Protein AF-A0A063CCB4-F1 (afdb_monomer)

Solvent-accessible surface area (backbone atoms only — not comparable to full-atom values): 14968 Å² total; per-residue (Å²): 136,73,63,64,65,54,50,53,55,52,63,74,65,42,57,68,81,70,52,88,70,64,94,81,44,54,48,44,79,44,81,31,92,96,52,35,57,26,32,24,23,71,40,72,42,52,55,69,38,78,60,45,77,45,61,45,82,39,67,35,81,54,82,71,79,80,82,47,76,67,55,56,54,52,49,52,50,41,49,53,55,41,59,71,69,45,52,74,64,56,49,54,50,52,72,48,56,52,46,81,64,63,38,75,56,95,48,76,74,64,50,53,81,42,41,44,84,38,83,41,93,76,78,79,54,47,27,28,24,41,31,79,69,72,52,35,46,39,74,24,94,77,45,45,27,43,79,43,82,42,64,102,85,52,82,32,47,32,30,28,24,72,35,72,40,53,57,68,37,73,46,21,23,60,88,53,79,78,49,69,39,43,35,54,69,55,40,47,61,72,34,74,94,49,89,69,77,38,69,57,47,38,82,95,35,74,61,17,54,53,44,32,52,52,14,47,48,52,40,28,51,46,25,51,76,67,26,22,44,99,87,67,43,77,68,55,79,94,71,36,77,52,82,47,67,68,61,40,50,29,13,55,68,69,63,69,71,82,131

Mean predicted aligned error: 8.51 Å

Radius of gyration: 21.13 Å; Cα contacts (8 Å, |Δi|>4): 391; chains: 1; bounding box: 49×34×68 Å

InterPro domains:
  IPR001214 SET domain [PF00856] (36-175)
  IPR001214 SET domain [PS50280] (25-176)
  IPR001214 SET domain [SM00317] (25-182)
  IPR046341 SET domain superfamily [G3DSA:2.170.270.10] (1-74)
  IPR046341 SET domain superfamily [G3DSA:2.170.270.10] (87-203)
  IPR046341 SET domain superfamily [SSF82199] (16-201)
  IPR053185 SET domain-containing protein [PTHR47332] (22-221)

Foldseek 3Di:
DPPPVVVVVCQVPQLQVVADDDPPQQWDWHQDVQWGIATFGQAKDAAFDWRDKFFFLDKAWDDDDPDDPVNVVRRVVRQVVSLVSGDPVRNSLLQSDADTNRHGDPDSSSLCLQWDWADDPPNPIIMTGRTSRSSRAAADLDFQWDWDHDPPPDNIIIIGGNHIHHGGGTHHDHSDPLCQLPALVVVCVVPVPDQHDHPLNPPPDPNVVVSNVVSLVVQLVVCLQQLAGPVRHHDDCVPHSDVDPVSSVCSVVVVDDDD

Organism: Ustilaginoidea virens (NCBI:txid1159556)

pLDDT: mean 83.27, std 13.97, range [42.19, 98.69]

Nearest PDB structures (foldseek):
  4wuy-assembly1_A  TM=6.001E-01  e=1.151E-09  Homo sapiens
  3qww-assembly1_A  TM=5.892E-01  e=1.025E-09  Mus musculus
  4o6f-assembly1_A  TM=5.755E-01  e=1.538E-09  Homo sapiens
  8ras-assembly1_L  TM=5.557E-01  e=1.515E-06  Sinapis alba
  8rdj-assembly1_L  TM=4.287E-01  e=1.429E-06  Sinapis alba

Secondary structure (DSSP, 8-state):
--HHHHHHHHHHT-GGGGS---TT-SEEEEEETTTEEEEEESS-B-TT-EEEEE--S-EEE--PSS--HHHHHHHHHHHHHHHHT--HHHHHHHTT---GGGPPPSSTGGGGGGEEEE--SSSS--EEEE-TTGGGSEE-SS-SEEEEPPPTT--SEEEEESS-B-TTPBPEE-S-GGGGS--HHHHHHH-TT----SGGGSTT-HHHHHHHHHHHHHHHHHHHHHSS-TTSPPPPGGG-S---HHHHHHHHHT-----

Sequence (259 aa):
MPSSRRKQRKQRKHPYRRLHLPDNAPFELKPSPGKGWGAFATRPIKTGEVILQESPYFAVPHFTVPYVVEDATRLRLAMALGFWRLTADQLQQFNLLRKHESAQFPDNVTALCNSFTLDAVDGEHQNRGIFPLQSRFHHSCVPNSRVSPSGEQQRSLSRIATRDISQGEEITFCYLPLLEYNTRRERQLALVELVCKCEACLPGTPFQEASDMRRRLLHGLHYFLTGRDIDGKKLSDDSSPIIFPELKRAAENREITRP

Structure (mmCIF, N/CA/C/O backbone):
data_AF-A0A063CCB4-F1
#
_entry.id   AF-A0A063CCB4-F1
#
loop_
_atom_site.group_PDB
_atom_site.id
_atom_site.type_symbol
_atom_site.label_atom_id
_atom_site.label_alt_id
_atom_site.label_comp_id
_atom_site.label_asym_id
_atom_site.label_entity_id
_atom_site.label_seq_id
_atom_site.pdbx_PDB_ins_code
_atom_site.Cartn_x
_atom_site.Cartn_y
_atom_site.Cartn_z
_atom_site.occupancy
_atom_site.B_iso_or_equiv
_atom_site.auth_seq_id
_atom_site.auth_comp_id
_atom_site.auth_asym_id
_atom_site.auth_atom_id
_atom_site.pdbx_PDB_model_num
ATOM 1 N N . MET A 1 1 ? -15.905 15.380 -33.327 1.00 42.19 1 MET A N 1
ATOM 2 C CA . MET A 1 1 ? -15.481 13.997 -32.989 1.00 42.19 1 MET A CA 1
ATOM 3 C C . MET A 1 1 ? -14.003 13.620 -33.333 1.00 42.19 1 MET A C 1
ATOM 5 O O . MET A 1 1 ? -13.773 12.469 -33.689 1.00 42.19 1 MET A O 1
ATOM 9 N N . PRO A 1 2 ? -12.944 14.456 -33.148 1.00 45.72 2 PRO A N 1
ATOM 10 C CA . PRO A 1 2 ? -11.539 14.014 -33.336 1.00 45.72 2 PRO A CA 1
ATOM 11 C C . PRO A 1 2 ? -10.838 13.523 -32.047 1.00 45.72 2 PRO A C 1
ATOM 13 O O . PRO A 1 2 ? -9.731 12.979 -32.100 1.00 45.72 2 PRO A O 1
ATOM 16 N N . SER A 1 3 ? -11.445 13.725 -30.869 1.00 55.47 3 SER A N 1
ATOM 17 C CA . SER A 1 3 ? -10.788 13.522 -29.567 1.00 55.47 3 SER A CA 1
ATOM 18 C C . SER A 1 3 ? -10.711 12.052 -29.126 1.00 55.47 3 SER A C 1
ATOM 20 O O . SER A 1 3 ? -9.725 11.662 -28.495 1.00 55.47 3 SER A O 1
ATOM 22 N N . SER A 1 4 ? -11.685 11.210 -29.497 1.00 52.34 4 SER A N 1
ATOM 23 C CA . SER A 1 4 ? -11.733 9.801 -29.070 1.00 52.34 4 SER A CA 1
ATOM 24 C C . SER A 1 4 ? -10.669 8.942 -29.766 1.00 52.34 4 SER A C 1
ATOM 26 O O . SER A 1 4 ? -9.953 8.195 -29.100 1.00 52.34 4 SER A O 1
ATOM 28 N N . ARG A 1 5 ? -10.456 9.129 -31.079 1.00 46.97 5 ARG A N 1
ATOM 29 C CA . ARG A 1 5 ? -9.420 8.417 -31.853 1.00 46.97 5 ARG A CA 1
ATOM 30 C C . ARG A 1 5 ? -7.993 8.783 -31.418 1.00 46.97 5 ARG A C 1
ATOM 32 O O . ARG A 1 5 ? -7.120 7.914 -31.374 1.00 46.97 5 ARG A O 1
ATOM 39 N N . ARG A 1 6 ? -7.736 10.045 -31.033 1.00 50.81 6 ARG A N 1
ATOM 40 C CA . ARG A 1 6 ? -6.444 10.472 -30.449 1.00 50.81 6 ARG A CA 1
ATOM 41 C C . ARG A 1 6 ? -6.225 9.902 -29.042 1.00 50.81 6 ARG A C 1
ATOM 43 O O . ARG A 1 6 ? -5.115 9.451 -28.759 1.00 50.81 6 ARG A O 1
ATOM 50 N N . LYS A 1 7 ? -7.257 9.860 -28.185 1.00 52.53 7 LYS A N 1
ATOM 51 C CA . LYS A 1 7 ? -7.189 9.199 -26.865 1.00 52.53 7 LYS A CA 1
ATOM 52 C C . LYS A 1 7 ? -6.904 7.697 -26.998 1.00 52.53 7 LYS A C 1
ATOM 54 O O . LYS A 1 7 ? -5.989 7.206 -26.344 1.00 52.53 7 LYS A O 1
ATOM 59 N N . GLN A 1 8 ? -7.584 6.999 -27.911 1.00 51.59 8 GLN A N 1
ATOM 60 C CA . GLN A 1 8 ? -7.349 5.573 -28.178 1.00 51.59 8 GLN A CA 1
ATOM 61 C C . GLN A 1 8 ? -5.936 5.294 -28.732 1.00 51.59 8 GLN A C 1
ATOM 63 O O . GLN A 1 8 ? -5.276 4.358 -28.279 1.00 51.59 8 GLN A O 1
ATOM 68 N N . ARG A 1 9 ? -5.403 6.129 -29.644 1.00 52.72 9 ARG A N 1
ATOM 69 C CA . ARG A 1 9 ? -3.998 6.011 -30.108 1.00 52.72 9 ARG A CA 1
ATOM 70 C C . ARG A 1 9 ? -2.978 6.271 -28.994 1.00 52.72 9 ARG A C 1
ATOM 72 O O . ARG A 1 9 ? -1.966 5.575 -28.955 1.00 52.72 9 ARG A O 1
ATOM 79 N N . LYS A 1 10 ? -3.226 7.226 -28.087 1.00 53.59 10 LYS A N 1
ATOM 80 C CA . LYS A 1 10 ? -2.360 7.474 -26.915 1.00 53.59 10 LYS A CA 1
ATOM 81 C C . LYS A 1 10 ? -2.395 6.308 -25.915 1.00 53.59 10 LYS A C 1
ATOM 83 O O . LYS A 1 10 ? -1.343 5.912 -25.426 1.00 53.59 10 LYS A O 1
ATOM 88 N N . GLN A 1 11 ? -3.561 5.698 -25.681 1.00 55.03 11 GLN A N 1
ATOM 89 C CA . GLN A 1 11 ? -3.702 4.515 -24.815 1.00 55.03 11 GLN A CA 1
ATOM 90 C C . GLN A 1 11 ? -2.999 3.264 -25.378 1.00 55.03 11 GLN A C 1
ATOM 92 O O . GLN A 1 11 ? -2.437 2.475 -24.619 1.00 55.03 11 GLN A O 1
ATOM 97 N N . ARG A 1 12 ? -2.968 3.085 -26.707 1.00 57.41 12 ARG A N 1
ATOM 98 C CA . ARG A 1 12 ? -2.239 1.975 -27.355 1.00 57.41 12 ARG A CA 1
ATOM 99 C C . ARG A 1 12 ? -0.709 2.094 -27.267 1.00 57.41 12 ARG A C 1
ATOM 101 O O . ARG A 1 12 ? -0.037 1.084 -27.409 1.00 57.41 12 ARG A O 1
ATOM 108 N N . LYS A 1 13 ? -0.156 3.286 -27.006 1.00 71.75 13 LYS A N 1
ATOM 109 C CA . LYS A 1 13 ? 1.301 3.546 -26.948 1.00 71.75 13 LYS A CA 1
ATOM 110 C C . LYS A 1 13 ? 1.859 3.756 -25.532 1.00 71.75 13 LYS A C 1
ATOM 112 O O . LYS A 1 13 ? 3.013 4.166 -25.394 1.00 71.75 13 LYS A O 1
ATOM 117 N N . HIS A 1 14 ? 1.059 3.530 -24.489 1.00 79.44 14 HIS A N 1
ATOM 118 C CA . HIS A 1 14 ? 1.476 3.834 -23.120 1.00 79.44 14 HIS A CA 1
ATOM 119 C C . HIS A 1 14 ? 2.714 3.015 -22.697 1.00 79.44 14 HIS A C 1
ATOM 121 O O . HIS A 1 14 ? 2.763 1.822 -23.006 1.00 79.44 14 HIS A O 1
ATOM 127 N N . PRO A 1 15 ? 3.694 3.613 -21.983 1.00 80.38 15 PRO A N 1
ATOM 128 C CA . PRO A 1 15 ? 4.930 2.942 -21.572 1.00 80.38 15 PRO A CA 1
ATOM 129 C C . PRO A 1 15 ? 4.711 1.618 -20.837 1.00 80.38 15 PRO A 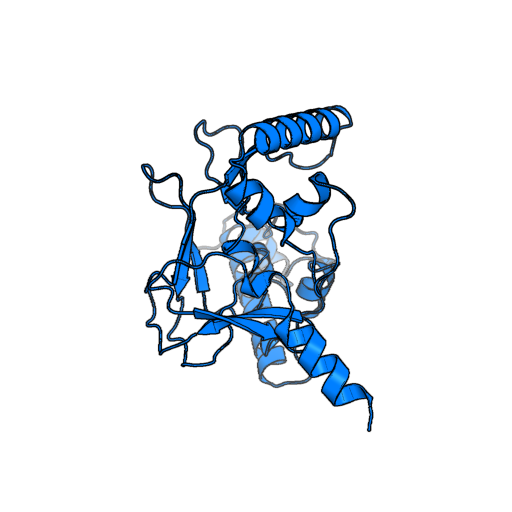C 1
ATOM 131 O O . PRO A 1 15 ? 5.442 0.674 -21.093 1.00 80.38 15 PRO A O 1
ATOM 134 N N . TYR A 1 16 ? 3.670 1.502 -20.013 1.00 86.12 16 TYR A N 1
ATOM 135 C CA . TYR A 1 16 ? 3.415 0.279 -19.239 1.00 86.12 16 TYR A CA 1
ATOM 136 C C . TYR A 1 16 ? 3.038 -0.956 -20.047 1.00 86.12 16 TYR A C 1
ATOM 138 O O . TYR A 1 16 ? 3.140 -2.054 -19.524 1.00 86.12 16 TYR A O 1
ATOM 146 N N . ARG A 1 17 ? 2.677 -0.818 -21.327 1.00 84.38 17 ARG A N 1
ATOM 147 C CA . ARG A 1 17 ? 2.541 -1.990 -22.207 1.00 84.38 17 ARG A CA 1
ATOM 148 C C . ARG A 1 17 ? 3.879 -2.673 -22.502 1.00 84.38 17 ARG A C 1
ATOM 150 O O . ARG A 1 17 ? 3.874 -3.763 -23.050 1.00 84.38 17 ARG A O 1
ATOM 157 N N . ARG A 1 18 ? 4.996 -2.006 -22.201 1.00 86.88 18 ARG A N 1
ATOM 158 C CA . ARG A 1 18 ? 6.358 -2.532 -22.334 1.00 86.88 18 ARG A CA 1
ATOM 159 C C . ARG A 1 18 ? 6.947 -2.979 -20.997 1.00 86.88 18 ARG A C 1
ATOM 161 O O . ARG A 1 18 ? 8.111 -3.359 -20.974 1.00 86.88 18 ARG A O 1
ATOM 168 N N . LEU A 1 19 ? 6.182 -2.883 -19.902 1.00 88.94 19 LEU A N 1
ATOM 169 C CA . LEU A 1 19 ? 6.633 -3.455 -18.641 1.00 88.94 19 LEU A CA 1
ATOM 170 C C . LEU A 1 19 ? 6.607 -4.980 -18.750 1.00 88.94 19 LEU A C 1
ATOM 172 O O . LEU A 1 19 ? 5.600 -5.541 -19.183 1.00 88.94 19 LEU A O 1
ATOM 176 N N . HIS A 1 20 ? 7.700 -5.630 -18.367 1.00 91.06 20 HIS A N 1
ATOM 177 C CA . HIS A 1 20 ? 7.799 -7.085 -18.353 1.00 91.06 20 HIS A CA 1
ATOM 178 C C . HIS A 1 20 ? 7.025 -7.632 -17.153 1.00 91.06 20 HIS A C 1
ATOM 180 O O . HIS A 1 20 ? 7.439 -7.461 -16.009 1.00 91.06 20 HIS A O 1
ATOM 186 N N . LEU A 1 21 ? 5.872 -8.248 -17.415 1.00 92.56 21 LEU A N 1
ATOM 187 C CA . LEU A 1 21 ? 5.114 -8.996 -16.414 1.00 92.56 21 LEU A CA 1
ATOM 188 C C . LEU A 1 21 ? 5.621 -10.445 -16.373 1.00 92.56 21 LEU A C 1
ATOM 190 O O . LEU A 1 21 ? 6.015 -10.956 -17.420 1.00 92.56 21 LEU A O 1
ATOM 194 N N . PRO A 1 22 ? 5.582 -11.126 -15.213 1.00 92.06 22 PRO A N 1
ATOM 195 C CA . PRO A 1 22 ? 5.780 -12.572 -15.162 1.00 92.06 22 PRO A CA 1
ATOM 196 C C . PRO A 1 22 ? 4.796 -13.291 -16.094 1.00 92.06 22 PRO A C 1
ATOM 198 O O . PRO A 1 22 ? 3.627 -12.909 -16.142 1.00 92.06 22 PRO A O 1
ATOM 201 N N . ASP A 1 23 ? 5.233 -14.356 -16.774 1.00 88.06 23 ASP A N 1
ATOM 202 C CA . ASP A 1 23 ? 4.425 -15.055 -17.792 1.00 88.06 23 ASP A CA 1
ATOM 203 C C . ASP A 1 23 ? 3.049 -15.511 -17.278 1.00 88.06 23 ASP A C 1
ATOM 205 O O . ASP A 1 23 ? 2.055 -15.465 -17.999 1.00 88.06 23 ASP A O 1
ATOM 209 N N . ASN A 1 24 ? 2.976 -15.894 -16.000 1.00 90.31 24 ASN A N 1
ATOM 210 C CA . ASN A 1 24 ? 1.758 -16.377 -15.345 1.00 90.31 24 ASN A CA 1
ATOM 211 C C . ASN A 1 24 ? 1.103 -15.333 -14.428 1.00 90.31 24 ASN A C 1
ATOM 213 O O . ASN A 1 24 ? 0.353 -15.695 -13.518 1.00 90.31 24 ASN A O 1
ATOM 217 N N . ALA A 1 25 ? 1.395 -14.043 -14.618 1.00 94.75 25 ALA A N 1
ATOM 218 C CA . ALA A 1 25 ? 0.780 -12.988 -13.825 1.00 94.75 25 ALA A CA 1
ATOM 219 C C . ALA A 1 25 ? -0.758 -13.060 -13.949 1.00 94.75 25 ALA A C 1
ATOM 221 O O . ALA A 1 25 ? -1.293 -12.944 -15.055 1.00 94.75 25 ALA A O 1
ATOM 222 N N . PRO A 1 26 ? -1.513 -13.189 -12.838 1.00 97.62 26 PRO A N 1
ATOM 223 C CA . PRO A 1 26 ? -2.976 -13.254 -12.875 1.00 97.62 26 PRO A CA 1
ATOM 224 C C . PRO A 1 26 ? -3.613 -11.871 -13.092 1.00 97.62 26 PRO A C 1
ATOM 226 O O . PRO A 1 26 ? -4.762 -11.631 -12.719 1.00 97.62 26 PRO A O 1
ATOM 229 N N . PHE A 1 27 ? -2.859 -10.932 -13.659 1.00 97.88 27 PHE A N 1
ATOM 230 C CA . PHE A 1 27 ? -3.269 -9.562 -13.879 1.00 97.88 27 PHE A CA 1
ATOM 231 C C . PHE A 1 27 ? -2.623 -8.990 -15.134 1.00 97.88 27 PHE A C 1
ATOM 233 O O . PHE A 1 27 ? -1.574 -9.431 -15.596 1.00 97.88 27 PHE A O 1
ATOM 240 N N . GLU A 1 28 ? -3.238 -7.941 -15.651 1.00 96.06 28 GLU A N 1
ATOM 241 C CA . GLU A 1 28 ? -2.696 -7.131 -16.729 1.00 96.06 28 GLU A CA 1
ATOM 242 C C . GLU A 1 28 ? -2.755 -5.653 -16.354 1.00 96.06 28 GLU A C 1
ATOM 244 O O . GLU A 1 28 ? -3.568 -5.221 -15.533 1.00 96.06 28 GLU A O 1
ATOM 249 N N . LEU A 1 29 ? -1.890 -4.854 -16.975 1.00 94.06 29 LEU A N 1
ATOM 250 C CA . LEU A 1 29 ? -1.910 -3.410 -16.795 1.00 94.06 29 LEU A CA 1
ATOM 251 C C . LEU A 1 29 ? -2.868 -2.780 -17.806 1.00 94.06 29 LEU A C 1
ATOM 253 O O . LEU A 1 29 ? -2.718 -2.959 -19.017 1.00 94.06 29 LEU A O 1
ATOM 257 N N . LYS A 1 30 ? -3.833 -1.998 -17.318 1.00 92.25 30 LYS A N 1
ATOM 258 C CA . LYS A 1 30 ? -4.838 -1.303 -18.137 1.00 92.25 30 LYS A CA 1
ATOM 259 C C . LYS A 1 30 ? -5.088 0.122 -17.633 1.00 92.25 30 LYS A C 1
ATOM 261 O O . LYS A 1 30 ? -4.788 0.425 -16.477 1.00 92.25 30 LYS A O 1
ATOM 266 N N . PRO A 1 31 ? -5.641 1.019 -18.475 1.00 91.06 31 PRO A N 1
ATOM 267 C CA . PRO A 1 31 ? -6.083 2.332 -18.022 1.00 91.06 31 PRO A CA 1
ATOM 268 C C . PRO A 1 31 ? -7.075 2.219 -16.858 1.00 91.06 31 PRO A C 1
ATOM 270 O O . PRO A 1 31 ? -8.092 1.542 -16.978 1.00 91.06 31 PRO A O 1
ATOM 273 N N . SER A 1 32 ? -6.794 2.930 -15.770 1.00 89.25 32 SER A N 1
ATOM 274 C CA . SER A 1 32 ? -7.677 3.065 -14.612 1.00 89.25 32 SER A CA 1
ATOM 275 C C . SER A 1 32 ? -8.287 4.474 -14.623 1.00 89.25 32 SER A C 1
ATOM 277 O O . SER A 1 32 ? -7.538 5.464 -14.602 1.00 89.25 32 SER A O 1
ATOM 279 N N . PRO A 1 33 ? -9.624 4.615 -14.735 1.00 86.06 33 PRO A N 1
ATOM 280 C CA . PRO A 1 33 ? -10.283 5.912 -14.863 1.00 86.06 33 PRO A CA 1
ATOM 281 C C . PRO A 1 33 ? -9.890 6.896 -13.752 1.00 86.06 33 PRO A C 1
ATOM 283 O O . PRO A 1 33 ? -10.141 6.663 -12.574 1.00 86.06 33 PRO A O 1
ATOM 286 N N . GLY A 1 34 ? -9.267 8.014 -14.137 1.00 81.31 34 GLY A N 1
ATOM 287 C CA . GLY A 1 34 ? -8.838 9.060 -13.201 1.00 81.31 34 GLY A CA 1
ATOM 288 C C . GLY A 1 34 ? -7.656 8.691 -12.297 1.00 81.31 34 GLY A C 1
ATOM 289 O O . GLY A 1 34 ? -7.371 9.451 -11.386 1.00 81.31 34 GLY A O 1
ATOM 290 N N . LYS A 1 35 ? -6.986 7.550 -12.525 1.00 83.06 35 LYS A N 1
ATOM 291 C CA . LYS A 1 35 ? -5.797 7.121 -11.760 1.00 83.06 35 LYS A CA 1
ATOM 292 C C . LYS A 1 35 ? -4.580 6.812 -12.645 1.00 83.06 35 LYS A C 1
ATOM 294 O O . LYS A 1 35 ? -3.500 6.524 -12.147 1.00 83.06 35 LYS A O 1
ATOM 299 N N . GLY A 1 36 ? -4.730 6.878 -13.970 1.00 86.06 36 GLY A N 1
ATOM 300 C CA . GLY A 1 36 ? -3.676 6.534 -14.924 1.00 86.06 36 GLY A CA 1
ATOM 301 C C . GLY A 1 36 ? -3.797 5.083 -15.372 1.00 86.06 36 GLY A C 1
ATOM 302 O O . GLY A 1 36 ? -4.678 4.765 -16.168 1.00 86.06 36 GLY A O 1
ATOM 303 N N . TRP A 1 37 ? -2.914 4.209 -14.894 1.00 89.56 37 TRP A N 1
ATOM 304 C CA . TRP A 1 37 ? -2.888 2.785 -15.242 1.00 89.56 37 TRP A CA 1
ATOM 305 C C . TRP A 1 37 ? -2.717 1.940 -13.990 1.00 89.56 37 TRP A C 1
ATOM 307 O O . TRP A 1 37 ? -1.806 2.202 -13.212 1.00 89.56 37 TRP A O 1
ATOM 317 N N . GLY A 1 38 ? -3.571 0.933 -13.839 1.00 91.94 38 GLY A N 1
ATOM 318 C CA . GLY A 1 38 ? -3.573 0.012 -12.706 1.00 91.94 38 GLY A CA 1
ATOM 319 C C . GLY A 1 38 ? -3.457 -1.442 -13.152 1.00 91.94 38 GLY A C 1
ATOM 320 O O . GLY A 1 38 ? -3.516 -1.739 -14.350 1.00 91.94 38 GLY A O 1
ATOM 321 N N . ALA A 1 39 ? -3.302 -2.332 -12.177 1.00 96.00 39 ALA A N 1
ATOM 322 C CA . ALA A 1 39 ? -3.352 -3.777 -12.361 1.00 96.00 39 ALA A CA 1
ATOM 323 C C . ALA A 1 39 ? -4.795 -4.281 -12.235 1.00 96.00 39 ALA A C 1
ATOM 325 O O . ALA A 1 39 ? -5.476 -3.971 -11.259 1.00 96.00 39 ALA A O 1
ATOM 326 N N . PHE A 1 40 ? -5.254 -5.062 -13.208 1.00 97.75 40 PHE A N 1
ATOM 327 C CA . PHE A 1 40 ? -6.598 -5.638 -13.244 1.00 97.75 40 PHE A CA 1
ATOM 328 C C . PHE A 1 40 ? -6.504 -7.150 -13.393 1.00 97.75 40 PHE A C 1
ATOM 330 O O . PHE A 1 40 ? -5.721 -7.629 -14.212 1.00 97.75 40 PHE A O 1
ATOM 337 N N . ALA A 1 41 ? -7.297 -7.889 -12.622 1.00 98.44 41 ALA A N 1
ATOM 338 C CA . ALA A 1 41 ? -7.272 -9.346 -12.634 1.00 98.44 41 ALA A CA 1
ATOM 339 C C . ALA A 1 41 ? -7.694 -9.905 -14.007 1.00 98.44 41 ALA A C 1
ATOM 341 O O . ALA A 1 41 ? -8.710 -9.492 -14.570 1.00 98.44 41 ALA A O 1
ATOM 342 N N . THR A 1 42 ? -6.936 -10.857 -14.553 1.00 98.06 42 THR A N 1
ATOM 343 C CA . THR A 1 42 ? -7.241 -11.511 -15.846 1.00 98.06 42 THR A CA 1
ATOM 344 C C . THR A 1 42 ? -8.120 -12.748 -15.688 1.00 98.06 42 THR A C 1
ATOM 346 O O . THR A 1 42 ? -8.756 -13.183 -16.647 1.00 98.06 42 THR A O 1
ATOM 349 N N . ARG A 1 43 ? -8.207 -13.268 -14.463 1.00 98.19 43 ARG A N 1
ATOM 350 C CA . ARG A 1 43 ? -9.056 -14.379 -14.025 1.00 98.19 43 ARG A CA 1
ATOM 351 C C . ARG A 1 43 ? -9.493 -14.155 -12.571 1.00 98.19 43 ARG A C 1
ATOM 353 O O . ARG A 1 43 ? -8.941 -13.264 -11.926 1.00 98.19 43 ARG A O 1
ATOM 360 N N . PRO A 1 44 ? -10.425 -14.953 -12.025 1.00 98.62 44 PRO A N 1
ATOM 361 C CA . PRO A 1 44 ? -10.654 -14.972 -10.585 1.00 98.62 44 PRO A CA 1
ATOM 362 C C . PRO A 1 44 ? -9.366 -15.318 -9.815 1.00 98.62 44 PRO A C 1
ATOM 364 O O . PRO A 1 44 ? -8.625 -16.222 -10.216 1.00 98.62 44 PRO A O 1
ATOM 367 N N . ILE A 1 45 ? -9.108 -14.602 -8.720 1.00 98.69 45 ILE A N 1
ATOM 368 C CA . ILE A 1 45 ? -7.970 -14.816 -7.807 1.00 98.69 45 ILE A CA 1
ATOM 369 C C . ILE A 1 45 ? -8.541 -15.117 -6.427 1.00 98.69 45 ILE A C 1
ATOM 371 O O . ILE A 1 45 ? -9.428 -14.400 -5.956 1.00 98.69 45 ILE A O 1
ATOM 375 N N . LYS A 1 46 ? -8.062 -16.182 -5.785 1.00 98.56 46 LYS A N 1
ATOM 376 C CA . LYS A 1 46 ? -8.582 -16.613 -4.485 1.00 98.56 46 LYS A CA 1
ATOM 377 C C . LYS A 1 46 ? -7.891 -15.914 -3.327 1.00 98.56 46 LYS A C 1
ATOM 379 O O . LYS A 1 46 ? -6.726 -15.537 -3.406 1.00 98.56 46 LYS A O 1
ATOM 384 N N . THR A 1 47 ? -8.624 -15.755 -2.229 1.00 97.94 47 THR A N 1
ATOM 385 C CA . THR A 1 47 ? -8.071 -15.268 -0.961 1.00 97.94 47 THR A CA 1
ATOM 386 C C . THR A 1 47 ? -6.809 -16.055 -0.588 1.00 97.94 47 THR A C 1
ATOM 388 O O . THR A 1 47 ? -6.813 -17.282 -0.624 1.00 97.94 47 THR A O 1
ATOM 391 N N . GLY A 1 48 ? -5.726 -15.359 -0.231 1.00 96.19 48 GLY A N 1
ATOM 392 C CA . GLY A 1 48 ? -4.441 -15.972 0.124 1.00 96.19 48 GLY A CA 1
ATOM 393 C C . GLY A 1 48 ? -3.532 -16.317 -1.061 1.00 96.19 48 GLY A C 1
ATOM 394 O O . GLY A 1 48 ? -2.374 -16.666 -0.847 1.00 96.19 48 GLY A O 1
ATOM 395 N N . GLU A 1 49 ? -4.002 -16.182 -2.301 1.00 96.69 49 GLU A N 1
ATOM 396 C CA . GLU A 1 49 ? -3.194 -16.446 -3.490 1.00 96.69 49 GLU A CA 1
ATOM 397 C C . GLU A 1 49 ? -2.118 -15.364 -3.699 1.00 96.69 49 GLU A C 1
ATOM 399 O O . GLU A 1 49 ? -2.372 -14.164 -3.530 1.00 96.69 49 GLU A O 1
ATOM 404 N N . VAL A 1 50 ? -0.909 -15.784 -4.088 1.00 95.12 50 VAL A N 1
ATOM 405 C CA . VAL A 1 50 ? 0.189 -14.875 -4.447 1.00 95.12 50 VAL A CA 1
ATOM 406 C C . VAL A 1 50 ? -0.069 -14.296 -5.839 1.00 95.12 50 VAL A C 1
ATOM 408 O O . VAL A 1 50 ? -0.082 -15.009 -6.836 1.00 95.12 50 VAL A O 1
ATOM 411 N N . ILE A 1 51 ? -0.252 -12.979 -5.899 1.00 96.94 51 ILE A N 1
ATOM 412 C CA . ILE A 1 51 ? -0.535 -12.219 -7.125 1.00 96.94 51 ILE A CA 1
ATOM 413 C C . ILE A 1 51 ? 0.761 -11.852 -7.850 1.00 96.94 51 ILE A C 1
ATOM 415 O O . ILE A 1 51 ? 0.828 -11.875 -9.077 1.00 96.94 51 ILE A O 1
ATOM 419 N N . LEU A 1 52 ? 1.778 -11.445 -7.091 1.00 95.44 52 LEU A N 1
ATOM 420 C CA . LEU A 1 52 ? 3.058 -10.991 -7.621 1.00 95.44 52 LEU A CA 1
ATOM 421 C C . LEU A 1 52 ? 4.143 -11.197 -6.572 1.00 95.44 52 LEU A C 1
ATOM 423 O O . LEU A 1 52 ? 4.009 -10.711 -5.450 1.00 95.44 52 LEU A O 1
ATOM 427 N N . GLN A 1 53 ? 5.234 -11.834 -6.971 1.00 92.69 53 GLN A N 1
ATOM 428 C CA . GLN A 1 53 ? 6.487 -11.835 -6.233 1.00 92.69 53 GLN A CA 1
ATOM 429 C C . GLN A 1 53 ? 7.527 -11.102 -7.080 1.00 92.69 53 GLN A C 1
ATOM 431 O O . GLN A 1 53 ? 7.738 -11.444 -8.241 1.00 92.69 53 GLN A O 1
ATOM 436 N N . GLU A 1 54 ? 8.138 -10.059 -6.524 1.00 91.69 54 GLU A N 1
ATOM 437 C CA . GLU A 1 54 ? 9.110 -9.222 -7.234 1.00 91.69 54 GLU A CA 1
ATOM 438 C C . GLU A 1 54 ? 10.326 -8.990 -6.336 1.00 91.69 54 GLU A C 1
ATOM 440 O O . GLU A 1 54 ? 10.173 -8.677 -5.157 1.00 91.69 54 GLU A O 1
ATOM 445 N N . SER A 1 55 ? 11.535 -9.139 -6.877 1.00 89.44 55 SER A N 1
ATOM 446 C CA . SER A 1 55 ? 12.770 -8.732 -6.196 1.00 89.44 55 SER A CA 1
ATOM 447 C C . SER A 1 55 ? 13.049 -7.253 -6.475 1.00 89.44 55 SER A C 1
ATOM 449 O O . SER A 1 55 ? 12.827 -6.807 -7.604 1.00 89.44 55 SER A O 1
ATOM 451 N N . PRO A 1 56 ? 13.548 -6.477 -5.495 1.00 89.50 56 PRO A N 1
ATOM 452 C CA . PRO A 1 56 ? 13.871 -5.082 -5.731 1.00 89.50 56 PRO A CA 1
ATOM 453 C C . PRO A 1 56 ? 15.005 -4.989 -6.749 1.00 89.50 56 PRO A C 1
ATOM 455 O O . PRO A 1 56 ? 15.955 -5.770 -6.705 1.00 89.50 56 PRO A O 1
ATOM 458 N N . TYR A 1 57 ? 14.946 -3.996 -7.630 1.00 89.62 57 TYR A N 1
ATOM 459 C CA . TYR A 1 57 ? 16.072 -3.685 -8.515 1.00 89.62 57 TYR A CA 1
ATOM 460 C C . TYR A 1 57 ? 17.317 -3.292 -7.717 1.00 89.62 57 TYR A C 1
ATOM 462 O O . TYR A 1 57 ? 18.424 -3.732 -8.009 1.00 89.62 57 TYR A O 1
ATOM 470 N N . PHE A 1 58 ? 17.114 -2.484 -6.681 1.00 87.38 58 PHE A N 1
ATOM 471 C CA . PHE A 1 58 ? 18.088 -2.173 -5.647 1.00 87.38 58 PHE A CA 1
ATOM 472 C C . PHE A 1 58 ? 17.349 -1.635 -4.417 1.00 87.38 58 PHE A C 1
ATOM 474 O O . PHE A 1 58 ? 16.163 -1.287 -4.489 1.00 87.38 58 PHE A O 1
ATOM 481 N N . ALA A 1 59 ? 18.057 -1.574 -3.293 1.00 86.69 59 ALA A N 1
ATOM 482 C CA . ALA A 1 59 ? 17.577 -0.996 -2.048 1.00 86.69 59 ALA A CA 1
ATOM 483 C C . ALA A 1 59 ? 18.361 0.276 -1.713 1.00 86.69 59 ALA A C 1
ATOM 485 O O . ALA A 1 59 ? 19.544 0.387 -2.041 1.00 86.69 59 ALA A O 1
ATOM 486 N N . VAL A 1 60 ? 17.699 1.218 -1.054 1.00 84.50 60 VAL A N 1
ATOM 487 C CA . VAL A 1 60 ? 18.311 2.422 -0.487 1.00 84.50 60 VAL A CA 1
ATOM 488 C C . VAL A 1 60 ? 17.962 2.537 0.996 1.00 84.50 60 VAL A C 1
ATOM 490 O O . VAL A 1 60 ? 16.906 2.035 1.395 1.00 84.50 60 VAL A O 1
ATOM 493 N N . PRO A 1 61 ? 18.792 3.207 1.810 1.00 79.44 61 PRO A N 1
ATOM 494 C CA . PRO A 1 61 ? 18.468 3.435 3.213 1.00 79.44 61 PRO A CA 1
ATOM 495 C C . PRO A 1 61 ? 17.152 4.208 3.373 1.00 79.44 61 PRO A C 1
ATOM 497 O O . PRO A 1 61 ? 16.868 5.142 2.614 1.00 79.44 61 PRO A O 1
ATOM 500 N N . HIS A 1 62 ? 16.338 3.816 4.353 1.00 74.38 62 HIS A N 1
ATOM 501 C CA . HIS A 1 62 ? 15.179 4.588 4.782 1.00 74.38 62 HIS A CA 1
ATOM 502 C C . HIS A 1 62 ? 15.630 5.654 5.779 1.00 74.38 62 HIS A C 1
ATOM 504 O O . HIS A 1 62 ? 16.128 5.331 6.852 1.00 74.38 62 HIS A O 1
ATOM 510 N N . PHE A 1 63 ? 15.416 6.922 5.442 1.00 65.31 63 PHE A N 1
ATOM 511 C CA . PHE A 1 63 ? 15.656 8.030 6.361 1.00 65.31 63 PHE A CA 1
ATOM 512 C C . PHE A 1 63 ? 14.315 8.475 6.947 1.00 65.31 63 PHE A C 1
ATOM 514 O O . PHE A 1 63 ? 13.428 8.925 6.215 1.00 65.31 63 PHE A O 1
ATOM 521 N N . THR A 1 64 ? 14.140 8.304 8.256 1.00 54.00 64 THR A N 1
ATOM 522 C CA . THR A 1 64 ? 12.999 8.862 8.989 1.00 54.00 64 THR A CA 1
ATOM 523 C C . THR A 1 64 ? 13.244 10.337 9.278 1.00 54.00 64 THR A C 1
ATOM 525 O O . THR A 1 64 ? 14.357 10.737 9.595 1.00 54.00 64 THR A O 1
ATOM 528 N N . VAL A 1 65 ? 12.192 11.150 9.186 1.00 44.09 65 VAL A N 1
ATOM 529 C CA . VAL A 1 65 ? 12.233 12.570 9.561 1.00 44.09 65 VAL A CA 1
ATOM 530 C C . VAL A 1 65 ? 12.656 12.768 11.031 1.00 44.09 65 VAL A C 1
ATOM 532 O O . VAL A 1 65 ? 12.267 11.952 11.868 1.00 44.09 65 VAL A O 1
ATOM 535 N N . PRO A 1 66 ? 13.375 13.862 11.365 1.00 49.38 66 PRO A N 1
ATOM 536 C CA . PRO A 1 66 ? 13.629 15.037 10.525 1.00 49.38 66 PRO A CA 1
ATOM 537 C C . PRO A 1 66 ? 14.741 14.809 9.491 1.00 49.38 66 PRO A C 1
ATOM 539 O O . PRO A 1 66 ? 15.836 14.387 9.831 1.00 49.38 66 PRO A O 1
ATOM 542 N N . TYR A 1 67 ? 14.436 15.123 8.226 1.00 53.78 67 TYR A N 1
ATOM 543 C CA . TYR A 1 67 ? 15.377 15.081 7.103 1.00 53.78 67 TYR A CA 1
ATOM 544 C C . TYR A 1 67 ? 16.539 16.036 7.397 1.00 53.78 67 TYR A C 1
ATOM 546 O O . TYR A 1 67 ? 16.371 17.255 7.306 1.00 53.78 67 TYR A O 1
ATOM 554 N N . VAL A 1 68 ? 17.709 15.510 7.748 1.00 53.97 68 VAL A N 1
ATOM 555 C CA . VAL A 1 68 ? 18.920 16.329 7.839 1.00 53.97 68 VAL A CA 1
ATOM 556 C C . VAL A 1 68 ? 19.509 16.465 6.428 1.00 53.97 68 VAL A C 1
ATOM 558 O O . VAL A 1 68 ? 19.341 15.587 5.581 1.00 53.97 68 VAL A O 1
ATOM 561 N N . VAL A 1 69 ? 20.192 17.572 6.116 1.00 59.84 69 VAL A N 1
ATOM 562 C CA . VAL A 1 69 ? 20.776 17.810 4.772 1.00 59.84 69 VAL A CA 1
ATOM 563 C C . VAL A 1 69 ? 21.732 16.677 4.347 1.00 59.84 69 VAL A C 1
ATOM 565 O O . VAL A 1 69 ? 21.823 16.331 3.164 1.00 59.84 69 VAL A O 1
ATOM 568 N N . GLU A 1 70 ? 22.401 16.054 5.318 1.00 59.50 70 GLU A N 1
ATOM 569 C CA . GLU A 1 70 ? 23.280 14.898 5.120 1.00 59.50 70 GLU A CA 1
ATOM 570 C C . GLU A 1 70 ? 22.528 13.660 4.599 1.00 59.50 70 GLU A C 1
ATOM 572 O O . GLU A 1 70 ? 23.038 12.964 3.714 1.00 59.50 70 GLU A O 1
ATOM 577 N N . ASP A 1 71 ? 21.284 13.439 5.035 1.00 71.38 71 ASP A N 1
ATOM 578 C CA . ASP A 1 71 ? 20.450 12.314 4.592 1.00 71.38 71 ASP A CA 1
ATOM 579 C C . ASP A 1 71 ? 20.073 12.439 3.116 1.00 71.38 71 ASP A C 1
ATOM 581 O O . ASP A 1 71 ? 20.099 11.460 2.370 1.00 71.38 71 ASP A O 1
ATOM 585 N N . ALA A 1 72 ? 19.799 13.660 2.644 1.00 73.81 72 ALA A N 1
ATOM 586 C CA . ALA A 1 72 ? 19.474 13.902 1.240 1.00 73.81 72 ALA A CA 1
ATOM 587 C C . ALA A 1 72 ? 20.665 13.610 0.310 1.00 73.81 72 ALA A C 1
ATOM 589 O O . ALA A 1 72 ? 20.489 13.054 -0.779 1.00 73.81 72 ALA A O 1
ATOM 590 N N . THR A 1 73 ? 21.886 13.952 0.734 1.00 79.19 73 THR A N 1
ATOM 591 C CA . THR A 1 73 ? 23.110 13.664 -0.033 1.00 79.19 73 THR A CA 1
ATOM 592 C C . THR A 1 73 ? 23.394 12.166 -0.062 1.00 79.19 73 THR A C 1
ATOM 594 O O . THR A 1 73 ? 23.635 11.604 -1.134 1.00 79.19 73 THR A O 1
ATOM 597 N N . ARG A 1 74 ? 23.288 11.498 1.093 1.00 80.00 74 ARG A N 1
ATOM 598 C CA . ARG A 1 74 ? 23.430 10.040 1.206 1.00 80.00 74 ARG A CA 1
ATOM 599 C C . ARG A 1 74 ? 22.410 9.297 0.350 1.00 80.00 74 ARG A C 1
ATOM 601 O O . ARG A 1 74 ? 22.782 8.379 -0.377 1.00 80.00 74 ARG A O 1
ATOM 608 N N . LEU A 1 75 ? 21.152 9.730 0.369 1.00 81.00 75 LEU A N 1
ATOM 609 C CA . LEU A 1 75 ? 20.091 9.152 -0.449 1.00 81.00 75 LEU A CA 1
ATOM 610 C C . LEU A 1 75 ? 20.361 9.323 -1.947 1.00 81.00 75 LEU A C 1
ATOM 612 O O . LEU A 1 75 ? 20.228 8.365 -2.705 1.00 81.00 75 LEU A O 1
ATOM 616 N N . ARG A 1 76 ? 20.777 10.519 -2.387 1.00 83.44 76 ARG A N 1
ATOM 617 C CA . ARG A 1 76 ? 21.148 10.774 -3.792 1.00 83.44 76 ARG A CA 1
ATOM 618 C C . ARG A 1 76 ? 22.297 9.881 -4.249 1.00 83.44 76 ARG A C 1
ATOM 620 O O . ARG A 1 76 ? 22.223 9.325 -5.343 1.00 83.44 76 ARG A O 1
ATOM 627 N N . LEU A 1 77 ? 23.323 9.714 -3.413 1.00 85.44 77 LEU A N 1
ATOM 628 C CA . LEU A 1 77 ? 24.450 8.829 -3.700 1.00 85.44 77 LEU A CA 1
ATOM 629 C C . LEU A 1 77 ? 24.010 7.360 -3.772 1.00 85.44 77 LEU A C 1
ATOM 631 O O . LEU A 1 77 ? 24.345 6.673 -4.734 1.00 85.44 77 LEU A O 1
ATOM 635 N N . ALA A 1 78 ? 23.216 6.892 -2.803 1.00 86.12 78 ALA A N 1
ATOM 636 C CA . ALA A 1 78 ? 22.679 5.530 -2.790 1.00 86.12 78 ALA A CA 1
ATOM 637 C C . ALA A 1 78 ? 21.819 5.247 -4.031 1.00 86.12 78 ALA A C 1
ATOM 639 O O . ALA A 1 78 ? 21.975 4.204 -4.665 1.00 86.12 78 ALA A O 1
ATOM 640 N N . MET A 1 79 ? 20.974 6.204 -4.427 1.00 87.38 79 MET A N 1
ATOM 641 C CA . MET A 1 79 ? 20.222 6.136 -5.677 1.00 87.38 79 MET A CA 1
ATOM 642 C C . MET A 1 79 ? 21.172 6.025 -6.870 1.00 87.38 79 MET A C 1
ATOM 644 O O . MET A 1 79 ? 21.063 5.066 -7.625 1.00 87.38 79 MET A O 1
ATOM 648 N N . ALA A 1 80 ? 22.129 6.946 -7.028 1.00 87.75 80 ALA A N 1
ATOM 649 C CA . ALA A 1 80 ? 23.075 6.941 -8.148 1.00 87.75 80 ALA A CA 1
ATOM 650 C C . ALA A 1 80 ? 23.842 5.610 -8.276 1.00 87.75 80 ALA A C 1
ATOM 652 O O . ALA A 1 80 ? 23.938 5.060 -9.373 1.00 87.75 80 ALA A O 1
ATOM 653 N N . LEU A 1 81 ? 24.313 5.052 -7.156 1.00 88.88 81 LEU A N 1
ATOM 654 C CA . LEU A 1 81 ? 24.956 3.736 -7.116 1.00 88.88 81 LEU A CA 1
ATOM 655 C C . LEU A 1 81 ? 23.991 2.605 -7.496 1.00 88.88 81 LEU A C 1
ATOM 657 O O . LEU A 1 81 ? 24.378 1.691 -8.222 1.00 88.88 81 LEU A O 1
ATOM 661 N N . GLY A 1 82 ? 22.739 2.669 -7.037 1.00 89.31 82 GLY A N 1
ATOM 662 C CA . GLY A 1 82 ? 21.682 1.732 -7.418 1.00 89.31 82 GLY A CA 1
ATOM 663 C C . GLY A 1 82 ? 21.421 1.728 -8.925 1.00 89.31 82 GLY A C 1
ATOM 664 O O . GLY A 1 82 ? 21.416 0.664 -9.538 1.00 89.31 82 GLY A O 1
ATOM 665 N N . PHE A 1 83 ? 21.303 2.908 -9.542 1.00 88.62 83 PHE A N 1
ATOM 666 C CA . PHE A 1 83 ? 21.156 3.045 -10.997 1.00 88.62 83 PHE A CA 1
ATOM 667 C C . PHE A 1 83 ? 22.343 2.491 -11.767 1.00 88.62 83 PHE A C 1
ATOM 669 O O . PHE A 1 83 ? 22.148 1.828 -12.781 1.00 88.62 83 PHE A O 1
ATOM 676 N N . TRP A 1 84 ? 23.560 2.751 -11.291 1.00 89.25 84 TRP A N 1
ATOM 677 C CA . TRP A 1 84 ? 24.774 2.276 -11.949 1.00 89.25 84 TRP A CA 1
ATOM 678 C C . TRP A 1 84 ? 24.863 0.742 -11.993 1.00 89.25 84 TRP A C 1
ATOM 680 O O . TRP A 1 84 ? 25.475 0.184 -12.897 1.00 89.25 84 TRP A O 1
ATOM 690 N N . ARG A 1 85 ? 24.214 0.051 -11.046 1.00 90.06 85 ARG A N 1
ATOM 691 C CA . ARG A 1 85 ? 24.152 -1.418 -10.986 1.00 90.06 85 ARG A CA 1
ATOM 692 C C . ARG A 1 85 ? 23.045 -2.031 -11.845 1.00 90.06 85 ARG A C 1
ATOM 694 O O . ARG A 1 85 ? 22.995 -3.254 -11.955 1.00 90.06 85 ARG A O 1
ATOM 701 N N . LEU A 1 86 ? 22.149 -1.226 -12.416 1.00 91.81 86 LEU A N 1
ATOM 702 C CA . LEU A 1 86 ? 21.076 -1.751 -13.253 1.00 91.81 86 LEU A CA 1
ATOM 703 C C . LEU A 1 86 ? 21.622 -2.267 -14.580 1.00 91.81 86 LEU A C 1
ATOM 705 O O . LEU A 1 86 ? 22.434 -1.622 -15.241 1.00 91.81 86 LEU A O 1
ATOM 709 N N . THR A 1 87 ? 21.088 -3.401 -15.021 1.00 93.44 87 THR A N 1
ATOM 710 C CA . THR A 1 87 ? 21.231 -3.821 -16.417 1.00 93.44 87 THR A CA 1
ATOM 711 C C . THR A 1 87 ? 20.523 -2.833 -17.351 1.00 93.44 87 THR A C 1
ATOM 713 O O . THR A 1 87 ? 19.629 -2.089 -16.937 1.00 93.44 87 THR A O 1
ATOM 716 N N . ALA A 1 88 ? 20.877 -2.851 -18.639 1.00 91.69 88 ALA A N 1
ATOM 717 C CA . ALA A 1 88 ? 20.230 -2.000 -19.639 1.00 91.69 88 ALA A CA 1
ATOM 718 C C . ALA A 1 88 ? 18.704 -2.216 -19.700 1.00 91.69 88 ALA A C 1
ATOM 720 O O . ALA A 1 88 ? 17.956 -1.242 -19.799 1.00 91.69 88 ALA A O 1
ATOM 721 N N . ASP A 1 89 ? 18.244 -3.468 -19.575 1.00 90.75 89 ASP A N 1
ATOM 722 C CA . ASP A 1 89 ? 16.815 -3.795 -19.531 1.00 90.75 89 ASP A CA 1
ATOM 723 C C . ASP A 1 89 ? 16.147 -3.223 -18.275 1.00 90.75 89 ASP A C 1
ATOM 725 O O . ASP A 1 89 ? 15.167 -2.490 -18.373 1.00 90.75 89 ASP A O 1
ATOM 729 N N . GLN A 1 90 ? 16.719 -3.444 -17.088 1.00 91.38 90 GLN A N 1
ATOM 730 C CA . GLN A 1 90 ? 16.172 -2.892 -15.843 1.00 91.38 90 GLN A CA 1
ATOM 731 C C . GLN A 1 90 ? 16.114 -1.362 -15.865 1.00 91.38 90 GLN A C 1
ATOM 733 O O . GLN A 1 90 ? 15.121 -0.773 -15.437 1.00 91.38 90 GLN A O 1
ATOM 738 N N . LEU A 1 91 ? 17.140 -0.695 -16.398 1.00 89.44 91 LEU A N 1
ATOM 739 C CA . LEU A 1 91 ? 17.129 0.755 -16.569 1.00 89.44 91 LEU A CA 1
ATOM 740 C C . LEU A 1 91 ? 16.012 1.194 -17.529 1.00 89.44 91 LEU A C 1
ATOM 742 O O . LEU A 1 91 ? 15.302 2.166 -17.259 1.00 89.44 91 LEU A O 1
ATOM 746 N N . GLN A 1 92 ? 15.810 0.462 -18.627 1.00 89.25 92 GLN A N 1
ATOM 747 C CA . GLN A 1 92 ? 14.715 0.716 -19.558 1.00 89.25 92 GLN A CA 1
ATOM 748 C C . GLN A 1 92 ? 13.350 0.556 -18.876 1.00 89.25 92 GLN A C 1
ATOM 750 O O . GLN A 1 92 ? 12.519 1.457 -18.995 1.00 89.25 92 GLN A O 1
ATOM 755 N N . GLN A 1 93 ? 13.135 -0.535 -18.136 1.00 90.06 93 GLN A N 1
ATOM 756 C CA . GLN A 1 93 ? 11.916 -0.812 -17.369 1.00 90.06 93 GLN A CA 1
ATOM 757 C C . GLN A 1 93 ? 11.662 0.268 -16.307 1.00 90.06 93 GLN A C 1
ATOM 759 O O . GLN A 1 93 ? 10.553 0.796 -16.199 1.00 90.06 93 GLN A O 1
ATOM 764 N N . PHE A 1 94 ? 12.704 0.681 -15.581 1.00 87.50 94 PHE A N 1
ATOM 765 C CA . PHE A 1 94 ? 12.629 1.756 -14.596 1.00 87.50 94 PHE A CA 1
ATOM 766 C C . PHE A 1 94 ? 12.199 3.087 -15.232 1.00 87.50 94 PHE A C 1
ATOM 768 O O . PHE A 1 94 ? 11.312 3.770 -14.722 1.00 87.50 94 PHE A O 1
ATOM 775 N N . ASN A 1 95 ? 12.752 3.443 -16.394 1.00 85.94 95 ASN A N 1
ATOM 776 C CA . ASN A 1 95 ? 12.412 4.683 -17.103 1.00 85.94 95 ASN A CA 1
ATOM 777 C C . ASN A 1 95 ? 10.959 4.717 -17.626 1.00 85.94 95 ASN A C 1
ATOM 779 O O . ASN A 1 95 ? 10.457 5.767 -18.052 1.00 85.94 95 ASN A O 1
ATOM 783 N N . LEU A 1 96 ? 10.242 3.588 -17.592 1.00 86.12 96 LEU A N 1
ATOM 784 C CA . LEU A 1 96 ? 8.806 3.536 -17.872 1.00 86.12 96 LEU A CA 1
ATOM 785 C C . LEU A 1 96 ? 7.963 3.993 -16.678 1.00 86.12 96 LEU A C 1
ATOM 787 O O . LEU A 1 96 ? 6.819 4.392 -16.902 1.00 86.12 96 LEU A O 1
ATOM 791 N N . LEU A 1 97 ? 8.502 3.985 -15.451 1.00 84.12 97 LEU A N 1
ATOM 792 C CA . LEU A 1 97 ? 7.788 4.373 -14.235 1.00 84.12 97 LEU A CA 1
ATOM 793 C C . LEU A 1 97 ? 7.299 5.819 -14.298 1.00 84.12 97 LEU A C 1
ATOM 795 O O . LEU A 1 97 ? 7.886 6.689 -14.941 1.00 84.12 97 LEU A O 1
ATOM 799 N N . ARG A 1 98 ? 6.162 6.064 -13.651 1.00 80.50 98 ARG A N 1
ATOM 800 C CA . ARG A 1 98 ? 5.523 7.380 -13.594 1.00 80.50 98 ARG A CA 1
ATOM 801 C C . ARG A 1 98 ? 5.042 7.641 -12.175 1.00 80.50 98 ARG A C 1
ATOM 803 O O . ARG A 1 98 ? 4.746 6.688 -11.445 1.00 80.50 98 ARG A O 1
ATOM 810 N N . LYS A 1 99 ? 4.943 8.924 -11.833 1.00 75.25 99 LYS A N 1
ATOM 811 C CA . LYS A 1 99 ? 4.178 9.427 -10.693 1.00 75.25 99 LYS A CA 1
ATOM 812 C C . LYS A 1 99 ? 2.682 9.180 -10.951 1.00 75.25 99 LYS A C 1
ATOM 814 O O . LYS A 1 99 ? 2.284 8.753 -12.043 1.00 75.25 99 LYS A O 1
ATOM 819 N N . HIS A 1 100 ? 1.857 9.432 -9.938 1.00 67.44 100 HIS A N 1
ATOM 820 C CA . HIS A 1 100 ? 0.399 9.412 -10.033 1.00 67.44 100 HIS A CA 1
ATOM 821 C C . HIS A 1 100 ? -0.114 10.085 -11.327 1.00 67.44 100 HIS A C 1
ATOM 823 O O . HIS A 1 100 ? 0.519 10.992 -11.869 1.00 67.44 100 HIS A O 1
ATOM 829 N N . GLU A 1 101 ? -1.220 9.573 -11.876 1.00 66.62 101 GLU A N 1
ATOM 830 C CA . GLU A 1 101 ? -1.823 10.026 -13.144 1.00 66.62 101 GLU A CA 1
ATOM 831 C C . GLU A 1 101 ? -0.919 9.953 -14.393 1.00 66.62 101 GLU A C 1
ATOM 833 O O . GLU A 1 101 ? -1.292 10.427 -15.466 1.00 66.62 101 GLU A O 1
ATOM 838 N N . SER A 1 102 ? 0.204 9.231 -14.332 1.00 68.25 102 SER A N 1
ATOM 839 C CA . SER A 1 102 ? 1.154 9.012 -15.441 1.00 68.25 102 SER A CA 1
ATOM 840 C C . SER A 1 102 ? 2.143 10.161 -15.706 1.00 68.25 102 SER A C 1
ATOM 842 O O . SER A 1 102 ? 2.745 10.203 -16.785 1.00 68.25 102 SER A O 1
ATOM 844 N N . ALA A 1 103 ? 2.364 11.064 -14.745 1.00 72.94 103 ALA A N 1
ATOM 845 C CA . ALA A 1 103 ? 3.384 12.111 -14.856 1.00 72.94 103 ALA A CA 1
ATOM 846 C C . ALA A 1 103 ? 4.816 11.538 -14.790 1.00 72.94 103 ALA A C 1
ATOM 848 O O . ALA A 1 103 ? 5.086 10.583 -14.064 1.00 72.94 103 ALA A O 1
ATOM 849 N N . GLN A 1 104 ? 5.757 12.092 -15.560 1.00 75.94 104 GLN A N 1
ATOM 850 C CA . GLN A 1 104 ? 7.167 11.696 -15.448 1.00 75.94 104 GLN A CA 1
ATOM 851 C C . GLN A 1 104 ? 7.758 12.184 -14.123 1.00 75.94 104 GLN A C 1
ATOM 853 O O . GLN A 1 104 ? 7.327 13.205 -13.588 1.00 75.94 104 GLN A O 1
ATOM 858 N N . PHE A 1 105 ? 8.739 11.450 -13.601 1.00 76.06 105 PHE A N 1
ATOM 859 C CA . PHE A 1 105 ? 9.501 11.924 -12.454 1.00 76.06 105 PHE A CA 1
ATOM 860 C C . PHE A 1 105 ? 10.459 13.038 -12.888 1.00 76.06 105 PHE A C 1
ATOM 862 O O . PHE A 1 105 ? 11.121 12.871 -13.913 1.00 76.06 105 PHE A O 1
ATOM 869 N N . PRO A 1 106 ? 10.530 14.156 -12.145 1.00 74.69 106 PRO A N 1
ATOM 870 C CA . PRO A 1 106 ? 11.455 15.245 -12.454 1.00 74.69 106 PRO A CA 1
ATOM 871 C C . PRO A 1 106 ? 12.915 14.836 -12.220 1.00 74.69 106 PRO A C 1
ATOM 873 O O . PRO A 1 106 ? 13.809 15.324 -12.902 1.00 74.69 106 PRO A O 1
ATOM 876 N N . ASP A 1 107 ? 13.145 13.910 -11.289 1.00 77.06 107 ASP A N 1
ATOM 877 C CA . ASP A 1 107 ? 14.445 13.335 -10.976 1.00 77.06 107 ASP A CA 1
ATOM 878 C C . ASP A 1 107 ? 14.294 11.893 -10.466 1.00 77.06 107 ASP A C 1
ATOM 880 O O . ASP A 1 107 ? 13.192 11.384 -10.234 1.00 77.06 107 ASP A O 1
ATOM 884 N N . ASN A 1 108 ? 15.424 11.214 -10.299 1.00 72.38 108 ASN A N 1
ATOM 885 C CA . ASN A 1 108 ? 15.456 9.846 -9.810 1.00 72.38 108 ASN A CA 1
ATOM 886 C C . ASN A 1 108 ? 15.039 9.715 -8.336 1.00 72.38 108 ASN A C 1
ATOM 888 O O . ASN A 1 108 ? 14.447 8.702 -7.976 1.00 72.38 108 ASN A O 1
ATOM 892 N N . VAL A 1 109 ? 15.290 10.720 -7.495 1.00 73.50 109 VAL A N 1
ATOM 893 C CA . VAL A 1 109 ? 14.926 10.706 -6.067 1.00 73.50 109 VAL A CA 1
ATOM 894 C C . VAL A 1 109 ? 13.407 10.684 -5.898 1.00 73.50 109 VAL A C 1
ATOM 896 O O . VAL A 1 109 ? 12.878 9.931 -5.085 1.00 73.50 109 VAL A O 1
ATOM 899 N N . THR A 1 110 ? 12.676 11.424 -6.727 1.00 75.38 110 THR A N 1
ATOM 900 C CA . THR A 1 110 ? 11.210 11.480 -6.702 1.00 75.38 110 THR A CA 1
ATOM 901 C C . THR A 1 110 ? 10.582 10.122 -7.039 1.00 75.38 110 THR A C 1
ATOM 903 O O . THR A 1 110 ? 9.468 9.821 -6.603 1.00 75.38 110 THR A O 1
ATOM 906 N N . ALA A 1 111 ? 11.303 9.245 -7.747 1.00 77.00 111 ALA A N 1
ATOM 907 C CA . ALA A 1 111 ? 10.852 7.880 -8.011 1.00 77.00 111 ALA A CA 1
ATOM 908 C C . ALA A 1 111 ? 10.750 7.015 -6.739 1.00 77.00 111 ALA A C 1
ATOM 910 O O . ALA A 1 111 ? 10.113 5.963 -6.775 1.00 77.00 111 ALA A O 1
ATOM 911 N N . LEU A 1 112 ? 11.285 7.461 -5.594 1.00 77.81 112 LEU A N 1
ATOM 912 C CA . LEU A 1 112 ? 11.123 6.784 -4.303 1.00 77.81 112 LEU A CA 1
ATOM 913 C C . LEU A 1 112 ? 9.676 6.730 -3.812 1.00 77.81 112 LEU A C 1
ATOM 915 O O . LEU A 1 112 ? 9.364 5.891 -2.967 1.00 77.81 112 LEU A O 1
ATOM 919 N N . CYS A 1 113 ? 8.760 7.533 -4.361 1.00 76.06 113 CYS A N 1
ATOM 920 C CA . CYS A 1 113 ? 7.329 7.340 -4.101 1.00 76.06 113 CYS A CA 1
ATOM 921 C C . CYS A 1 113 ? 6.809 5.964 -4.575 1.00 76.06 113 CYS A C 1
ATOM 923 O O . CYS A 1 113 ? 5.778 5.509 -4.095 1.00 76.06 113 CYS A O 1
ATOM 925 N N . ASN A 1 114 ? 7.551 5.274 -5.452 1.00 82.50 114 ASN A N 1
ATOM 926 C CA . ASN A 1 114 ? 7.279 3.910 -5.911 1.00 82.50 114 ASN A CA 1
ATOM 927 C C . ASN A 1 114 ? 8.060 2.833 -5.127 1.00 82.50 114 ASN A C 1
ATOM 929 O O . ASN A 1 114 ? 8.101 1.679 -5.556 1.00 82.50 114 ASN A O 1
ATOM 933 N N . SER A 1 115 ? 8.718 3.197 -4.023 1.00 86.12 115 SER A N 1
ATOM 934 C CA . SER A 1 115 ? 9.522 2.271 -3.221 1.00 86.12 115 SER A CA 1
ATOM 935 C C . SER A 1 115 ? 8.750 1.699 -2.031 1.00 86.12 115 SER A C 1
ATOM 937 O O . SER A 1 115 ? 7.890 2.368 -1.451 1.00 86.12 115 SER A O 1
ATOM 939 N N . PHE A 1 116 ? 9.093 0.477 -1.637 1.00 86.00 116 PHE A N 1
ATOM 940 C CA . PHE A 1 116 ? 8.455 -0.260 -0.544 1.00 86.00 116 PHE A CA 1
ATOM 941 C C . PHE A 1 116 ? 9.468 -0.542 0.556 1.00 86.00 116 PHE A C 1
ATOM 943 O O . PHE A 1 116 ? 10.628 -0.824 0.254 1.00 86.00 116 PHE A O 1
ATOM 950 N N . THR A 1 117 ? 9.036 -0.466 1.813 1.00 81.19 117 THR A N 1
ATOM 951 C CA . THR A 1 117 ? 9.869 -0.847 2.956 1.00 81.19 117 THR A CA 1
ATOM 952 C C . THR A 1 117 ? 10.256 -2.318 2.848 1.00 81.19 117 THR A C 1
ATOM 954 O O . THR A 1 117 ? 9.427 -3.170 2.531 1.00 81.19 117 THR A O 1
ATOM 957 N N . LEU A 1 118 ? 11.534 -2.579 3.073 1.00 77.06 118 LEU A N 1
ATOM 958 C CA . LEU A 1 118 ? 12.135 -3.889 3.226 1.00 77.06 118 LEU A CA 1
ATOM 959 C C . LEU A 1 118 ? 12.489 -4.063 4.700 1.00 77.06 118 LEU A C 1
ATOM 961 O O . LEU A 1 118 ? 12.923 -3.099 5.340 1.00 77.06 118 LEU A O 1
ATOM 965 N N . ASP A 1 119 ? 12.328 -5.279 5.214 1.00 65.62 119 ASP A N 1
ATOM 966 C CA . ASP A 1 119 ? 12.745 -5.594 6.576 1.00 65.62 119 ASP A CA 1
ATOM 967 C C . ASP A 1 119 ? 14.243 -5.313 6.747 1.00 65.62 119 ASP A C 1
ATOM 969 O O . ASP A 1 119 ? 15.050 -5.495 5.825 1.00 65.62 119 ASP A O 1
ATOM 973 N N . ALA A 1 120 ? 14.603 -4.802 7.924 1.00 55.22 120 ALA A N 1
ATOM 974 C CA . ALA A 1 120 ? 15.983 -4.492 8.253 1.00 55.22 120 ALA A CA 1
ATOM 975 C C . ALA A 1 120 ? 16.787 -5.799 8.300 1.00 55.22 120 ALA A C 1
ATOM 977 O O . ALA A 1 120 ? 16.472 -6.698 9.075 1.00 55.22 120 ALA A O 1
ATOM 978 N N . VAL A 1 121 ? 17.833 -5.902 7.477 1.00 52.06 121 VAL A N 1
ATOM 979 C CA . VAL A 1 121 ? 18.762 -7.048 7.506 1.00 52.06 121 VAL A CA 1
ATOM 980 C C . VAL A 1 121 ? 19.622 -7.014 8.780 1.00 52.06 121 VAL A C 1
ATOM 982 O O . VAL A 1 121 ? 20.132 -8.045 9.202 1.00 52.06 121 VAL A O 1
ATOM 985 N N . ASP A 1 122 ? 19.759 -5.840 9.402 1.00 50.50 122 ASP A N 1
ATOM 986 C CA . ASP A 1 122 ? 20.603 -5.570 10.570 1.00 50.50 122 ASP A CA 1
ATOM 987 C C . ASP A 1 122 ? 19.824 -5.080 11.808 1.00 50.50 122 ASP A C 1
ATOM 989 O O . ASP A 1 122 ? 20.431 -4.767 12.826 1.00 50.50 122 ASP A O 1
ATOM 993 N N . GLY A 1 123 ? 18.489 -5.007 11.745 1.00 48.47 123 GLY A N 1
ATOM 994 C CA . GLY A 1 123 ? 17.634 -4.569 12.858 1.00 48.47 123 GLY A CA 1
ATOM 995 C C . GLY A 1 123 ? 17.683 -3.071 13.199 1.00 48.47 123 GLY A C 1
ATOM 996 O O . GLY A 1 123 ? 16.815 -2.607 13.936 1.00 48.47 123 GLY A O 1
ATOM 997 N N . GLU A 1 124 ? 18.627 -2.304 12.645 1.00 48.25 124 GLU A N 1
ATOM 998 C CA . GLU A 1 124 ? 18.817 -0.882 12.970 1.00 48.25 124 GLU A CA 1
ATOM 999 C C . GLU A 1 124 ? 18.326 0.058 11.862 1.00 48.25 124 GLU A C 1
ATOM 1001 O O . GLU A 1 124 ? 17.815 1.140 12.157 1.00 48.25 124 GLU A O 1
ATOM 1006 N N . HIS A 1 125 ? 18.407 -0.354 10.591 1.00 55.97 125 HIS A N 1
ATOM 1007 C CA . HIS A 1 125 ? 18.052 0.509 9.464 1.00 55.97 125 HIS A CA 1
ATOM 1008 C C . HIS A 1 125 ? 17.025 -0.163 8.552 1.00 55.97 125 HIS A C 1
ATOM 1010 O O . HIS A 1 125 ? 17.302 -1.139 7.850 1.00 55.97 125 HIS A O 1
ATOM 1016 N N . GLN A 1 126 ? 15.812 0.397 8.510 1.00 66.69 126 GLN A N 1
ATOM 1017 C CA . GLN A 1 126 ? 14.851 0.030 7.472 1.00 66.69 126 GLN A CA 1
ATOM 1018 C C . GLN A 1 126 ? 15.442 0.410 6.109 1.00 66.69 126 GLN A C 1
ATOM 1020 O O . GLN A 1 126 ? 16.009 1.487 5.940 1.00 66.69 126 GLN A O 1
ATOM 1025 N N . ASN A 1 127 ? 15.311 -0.462 5.117 1.00 78.56 127 ASN A N 1
ATOM 1026 C CA . ASN A 1 127 ? 15.666 -0.138 3.739 1.00 78.56 127 ASN A CA 1
ATOM 1027 C C . ASN A 1 127 ? 14.389 0.033 2.920 1.00 78.56 127 ASN A C 1
ATOM 1029 O O . ASN A 1 127 ? 13.328 -0.472 3.280 1.00 78.56 127 ASN A O 1
ATOM 1033 N N . ARG A 1 128 ? 14.470 0.731 1.789 1.00 83.06 128 ARG A N 1
ATOM 1034 C CA . ARG A 1 128 ? 13.391 0.784 0.800 1.00 83.06 128 ARG A CA 1
ATOM 1035 C C . ARG A 1 128 ? 13.873 0.233 -0.527 1.00 83.06 128 ARG A C 1
ATOM 1037 O O . ARG A 1 128 ? 14.897 0.661 -1.049 1.00 83.06 128 ARG A O 1
ATOM 1044 N N . GLY A 1 129 ? 13.130 -0.721 -1.071 1.00 87.44 129 GLY A N 1
ATOM 1045 C CA . GLY A 1 129 ? 13.392 -1.314 -2.377 1.00 87.44 129 GLY A CA 1
ATOM 1046 C C . GLY A 1 129 ? 12.618 -0.615 -3.487 1.00 87.44 129 GLY A C 1
ATOM 1047 O O . GLY A 1 129 ? 11.475 -0.196 -3.289 1.00 87.44 129 GLY A O 1
ATOM 1048 N N . ILE A 1 130 ? 13.222 -0.515 -4.670 1.00 87.88 130 ILE A N 1
ATOM 1049 C CA . ILE A 1 130 ? 12.531 -0.096 -5.893 1.00 87.88 130 ILE A CA 1
ATOM 1050 C C . ILE A 1 130 ? 11.900 -1.317 -6.567 1.00 87.88 130 ILE A C 1
ATOM 1052 O O . ILE A 1 130 ? 12.614 -2.235 -6.970 1.00 87.88 130 ILE A O 1
ATOM 1056 N N . PHE A 1 131 ? 10.576 -1.284 -6.741 1.00 90.81 131 PHE A N 1
ATOM 1057 C CA . PHE A 1 131 ? 9.781 -2.381 -7.300 1.00 90.81 131 PHE A CA 1
ATOM 1058 C C . PHE A 1 131 ? 8.894 -1.887 -8.454 1.00 90.81 131 PHE A C 1
ATOM 1060 O O . PHE A 1 131 ? 7.802 -1.344 -8.218 1.00 90.81 131 PHE A O 1
ATOM 1067 N N . PRO A 1 132 ? 9.358 -1.998 -9.711 1.00 89.75 132 PRO A N 1
ATOM 1068 C CA . PRO A 1 132 ? 8.635 -1.474 -10.860 1.00 89.75 132 PRO A CA 1
ATOM 1069 C C . PRO A 1 132 ? 7.195 -1.970 -10.974 1.00 89.75 132 PRO A C 1
ATOM 1071 O O . PRO A 1 132 ? 6.299 -1.150 -11.200 1.00 89.75 132 PRO A O 1
ATOM 1074 N N . LEU A 1 133 ? 6.951 -3.266 -10.775 1.00 92.56 133 LEU A N 1
ATOM 1075 C CA . LEU A 1 133 ? 5.622 -3.855 -10.909 1.00 92.56 133 LEU A CA 1
ATOM 1076 C C . LEU A 1 133 ? 4.764 -3.626 -9.665 1.00 92.56 133 LEU A C 1
ATOM 1078 O O . LEU A 1 133 ? 3.606 -3.226 -9.801 1.00 92.56 133 LEU A O 1
ATOM 1082 N N . GLN A 1 134 ? 5.314 -3.783 -8.456 1.00 93.12 134 GLN A N 1
ATOM 1083 C CA . GLN A 1 134 ? 4.574 -3.513 -7.214 1.00 93.12 134 GLN A CA 1
ATOM 1084 C C . GLN A 1 134 ? 4.072 -2.064 -7.152 1.00 93.12 134 GLN A C 1
ATOM 1086 O O . GLN A 1 134 ? 2.985 -1.806 -6.633 1.00 93.12 134 GLN A O 1
ATOM 1091 N N . SER A 1 135 ? 4.803 -1.120 -7.752 1.00 90.06 135 SER A N 1
ATOM 1092 C CA . SER A 1 135 ? 4.390 0.286 -7.827 1.00 90.06 135 SER A CA 1
ATOM 1093 C C . SER A 1 135 ? 3.168 0.553 -8.721 1.00 90.06 135 SER A C 1
ATOM 1095 O O . SER A 1 135 ? 2.670 1.678 -8.750 1.00 90.06 135 SER A O 1
ATOM 1097 N N . ARG A 1 136 ? 2.687 -0.439 -9.487 1.00 91.38 136 ARG A N 1
ATOM 1098 C CA . ARG A 1 136 ? 1.539 -0.292 -10.406 1.00 91.38 136 ARG A CA 1
ATOM 1099 C C . ARG A 1 136 ? 0.187 -0.591 -9.766 1.00 91.38 136 ARG A C 1
ATOM 1101 O O . ARG A 1 136 ? -0.844 -0.372 -10.400 1.00 91.38 136 ARG A O 1
ATOM 1108 N N . PHE A 1 137 ? 0.170 -1.079 -8.532 1.00 93.88 137 PHE A N 1
ATOM 1109 C CA . PHE A 1 137 ? -1.070 -1.334 -7.809 1.00 93.88 137 PHE A CA 1
ATOM 1110 C C . PHE A 1 137 ? -1.562 -0.034 -7.165 1.00 93.88 137 PHE A C 1
ATOM 1112 O O . PHE A 1 137 ? -0.803 0.695 -6.522 1.00 93.88 137 PHE A O 1
ATOM 1119 N N . HIS A 1 138 ? -2.838 0.292 -7.355 1.00 93.38 138 HIS A N 1
ATOM 1120 C CA . HIS A 1 138 ? -3.396 1.538 -6.838 1.00 93.38 138 HIS A CA 1
ATOM 1121 C C . HIS A 1 138 ? -3.817 1.434 -5.377 1.00 93.38 138 HIS A C 1
ATOM 1123 O O . HIS A 1 138 ? -4.068 0.352 -4.842 1.00 93.38 138 HIS A O 1
ATOM 1129 N N . HIS A 1 139 ? -3.930 2.600 -4.747 1.00 93.12 139 HIS A N 1
ATOM 1130 C CA . HIS A 1 139 ? -4.454 2.698 -3.401 1.00 93.12 139 HIS A CA 1
ATOM 1131 C C . HIS A 1 139 ? -5.961 2.396 -3.338 1.00 93.12 139 HIS A C 1
ATOM 1133 O O . HIS A 1 139 ? -6.741 2.862 -4.176 1.00 93.12 139 HIS A O 1
ATOM 1139 N N . SER A 1 140 ? -6.371 1.698 -2.281 1.00 94.44 140 SER A N 1
ATOM 1140 C CA . SER A 1 140 ? -7.744 1.650 -1.777 1.00 94.44 140 SER A CA 1
ATOM 1141 C C . SER A 1 140 ? -7.723 1.620 -0.246 1.00 94.44 140 SER A C 1
ATOM 1143 O O . SER A 1 140 ? -6.873 0.950 0.340 1.00 94.44 140 SER A O 1
ATOM 1145 N N . CYS A 1 141 ? -8.664 2.309 0.412 1.00 94.12 141 CYS A N 1
ATOM 1146 C CA . CYS A 1 141 ? -8.847 2.204 1.869 1.00 94.12 141 CYS A CA 1
ATOM 1147 C C . CYS A 1 141 ? -9.569 0.905 2.277 1.00 94.12 141 CYS A C 1
ATOM 1149 O O . CYS A 1 141 ? -9.622 0.572 3.460 1.00 94.12 141 CYS A O 1
ATOM 1151 N N . VAL A 1 142 ? -10.128 0.193 1.297 1.00 94.38 142 VAL A N 1
ATOM 1152 C CA . VAL A 1 142 ? -10.719 -1.149 1.401 1.00 94.38 142 VAL A CA 1
ATOM 1153 C C . VAL A 1 142 ? -10.062 -2.045 0.344 1.00 94.38 142 VAL A C 1
ATOM 1155 O O . VAL A 1 142 ? -10.638 -2.324 -0.712 1.00 94.38 142 VAL A O 1
ATOM 1158 N N . PRO A 1 143 ? -8.777 -2.374 0.529 1.00 96.00 143 PRO A N 1
ATOM 1159 C CA . PRO A 1 143 ? -8.016 -3.078 -0.487 1.00 96.00 143 PRO A CA 1
ATOM 1160 C C . PRO A 1 143 ? -8.429 -4.545 -0.616 1.00 96.00 143 PRO A C 1
ATOM 1162 O O . PRO A 1 143 ? -8.988 -5.140 0.304 1.00 96.00 143 PRO A O 1
ATOM 1165 N N . ASN A 1 144 ? -8.088 -5.140 -1.757 1.00 97.75 144 ASN A N 1
ATOM 1166 C CA . ASN A 1 144 ? -8.260 -6.571 -2.028 1.00 97.75 144 ASN A CA 1
ATOM 1167 C C . ASN A 1 144 ? -6.930 -7.341 -2.089 1.00 97.75 144 ASN A C 1
ATOM 1169 O O . ASN A 1 144 ? -6.920 -8.555 -2.279 1.00 97.75 144 ASN A O 1
ATOM 1173 N N . SER A 1 145 ? -5.806 -6.652 -1.886 1.00 96.94 145 SER A N 1
ATOM 1174 C CA . SER A 1 145 ? -4.491 -7.258 -1.716 1.00 96.94 145 SER A CA 1
ATOM 1175 C C . SER A 1 145 ? -3.681 -6.540 -0.641 1.00 96.94 145 SER A C 1
ATOM 1177 O O . SER A 1 145 ? -3.899 -5.361 -0.345 1.00 96.94 145 SER A O 1
ATOM 1179 N N . ARG A 1 146 ? -2.695 -7.243 -0.089 1.00 93.38 146 ARG A N 1
ATOM 1180 C CA . ARG A 1 146 ? -1.677 -6.681 0.799 1.00 93.38 146 ARG A CA 1
ATOM 1181 C C . ARG A 1 146 ? -0.292 -7.082 0.331 1.00 93.38 146 ARG A C 1
ATOM 1183 O O . ARG A 1 146 ? -0.122 -8.051 -0.407 1.00 93.38 146 ARG A O 1
ATOM 1190 N N . VAL A 1 147 ? 0.688 -6.323 0.788 1.00 89.69 147 VAL A N 1
ATOM 1191 C CA . VAL A 1 147 ? 2.093 -6.682 0.669 1.00 89.69 147 VAL A CA 1
ATOM 1192 C C . VAL A 1 1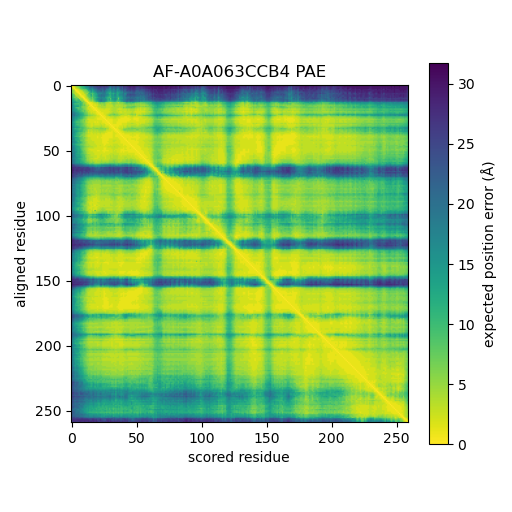47 ? 2.494 -7.428 1.938 1.00 89.69 147 VAL A C 1
ATOM 1194 O O . VAL A 1 147 ? 2.238 -6.947 3.038 1.00 89.69 147 VAL A O 1
ATOM 1197 N N . SER A 1 148 ? 3.089 -8.603 1.777 1.00 80.81 148 SER A N 1
ATOM 1198 C CA . SER A 1 148 ? 3.770 -9.326 2.845 1.00 80.81 148 SER A CA 1
ATOM 1199 C C . SER A 1 148 ? 5.275 -9.169 2.639 1.00 80.81 148 SER A C 1
ATOM 1201 O O . SER A 1 148 ? 5.747 -9.435 1.524 1.00 80.81 148 SER A O 1
ATOM 1203 N N . PRO A 1 149 ? 6.037 -8.791 3.677 1.00 62.97 149 PRO A N 1
ATOM 1204 C CA . PRO A 1 149 ? 7.463 -9.064 3.685 1.00 62.97 149 PRO A CA 1
ATOM 1205 C C . PRO A 1 149 ? 7.650 -10.576 3.525 1.00 62.97 149 PRO A C 1
ATOM 1207 O O . PRO A 1 149 ? 6.891 -11.371 4.090 1.00 62.97 149 PRO A O 1
ATOM 1210 N N . SER A 1 150 ? 8.578 -10.992 2.673 1.00 55.75 150 SER A N 1
ATOM 1211 C CA . SER A 1 150 ? 8.937 -12.402 2.585 1.00 55.75 150 SER A CA 1
ATOM 1212 C C . SER A 1 150 ? 9.624 -12.832 3.875 1.00 55.75 150 SER A C 1
ATOM 1214 O O . SER A 1 150 ? 10.446 -12.089 4.401 1.00 55.75 150 SER A O 1
ATOM 1216 N N . GLY A 1 151 ? 9.309 -14.039 4.356 1.00 51.81 151 GLY A N 1
ATOM 1217 C CA . GLY A 1 151 ? 10.002 -14.640 5.499 1.00 51.81 151 GLY A CA 1
ATOM 1218 C C . GLY A 1 151 ? 11.523 -14.631 5.315 1.00 51.81 151 GLY A C 1
ATOM 1219 O O . GLY A 1 151 ? 11.999 -14.552 4.181 1.00 51.81 151 GLY A O 1
ATOM 1220 N N . GLU A 1 152 ? 12.240 -14.728 6.439 1.00 47.72 152 GLU A N 1
ATOM 1221 C CA . GLU A 1 152 ? 13.669 -14.456 6.731 1.00 47.72 152 GLU A CA 1
ATOM 1222 C C . GLU A 1 152 ? 14.744 -14.831 5.680 1.00 47.72 152 GLU A C 1
ATOM 1224 O O . GLU A 1 152 ? 15.908 -14.469 5.831 1.00 47.72 152 GLU A O 1
ATOM 1229 N N . GLN A 1 153 ? 14.401 -15.524 4.596 1.00 47.88 153 GLN A N 1
ATOM 1230 C CA . GLN A 1 153 ? 15.322 -16.001 3.563 1.00 47.88 153 GLN A CA 1
ATOM 1231 C C . GLN A 1 153 ? 15.080 -15.413 2.164 1.00 47.88 153 GLN A C 1
ATOM 1233 O O . GLN A 1 153 ? 15.934 -15.559 1.288 1.00 47.88 153 GLN A O 1
ATOM 1238 N N . GLN A 1 154 ? 13.958 -14.730 1.915 1.00 51.84 154 GLN A N 1
ATOM 1239 C CA . GLN A 1 154 ? 13.680 -14.128 0.608 1.00 51.84 154 GLN A CA 1
ATOM 1240 C C . GLN A 1 154 ? 13.870 -12.611 0.654 1.00 51.84 154 GLN A C 1
ATOM 1242 O O . GLN A 1 154 ? 13.383 -11.923 1.540 1.00 51.84 154 GLN A O 1
ATOM 1247 N N . ARG A 1 155 ? 14.590 -12.069 -0.332 1.00 70.88 155 ARG A N 1
ATOM 1248 C CA . ARG A 1 155 ? 14.768 -10.623 -0.550 1.00 70.88 155 ARG A CA 1
ATOM 1249 C C . ARG A 1 155 ? 13.684 -10.060 -1.483 1.00 70.88 155 ARG A C 1
ATOM 1251 O O . ARG A 1 155 ? 13.965 -9.154 -2.260 1.00 70.88 155 ARG A O 1
ATOM 1258 N N . SER A 1 156 ? 12.483 -10.640 -1.496 1.00 82.44 156 SER A N 1
ATOM 1259 C CA . SER A 1 156 ? 11.467 -10.387 -2.529 1.00 82.44 156 SER A CA 1
ATOM 1260 C C . SER A 1 156 ? 10.125 -10.001 -1.927 1.00 82.44 156 SER A C 1
ATOM 1262 O O . SER A 1 156 ? 9.619 -10.674 -1.040 1.00 82.44 156 SER A O 1
ATOM 1264 N N . LEU A 1 157 ? 9.482 -8.980 -2.471 1.00 87.69 157 LEU A N 1
ATOM 1265 C CA . LEU A 1 157 ? 8.195 -8.523 -1.981 1.00 87.69 157 LEU A CA 1
ATOM 1266 C C . LEU A 1 157 ? 7.064 -9.360 -2.578 1.00 87.69 157 LEU A C 1
ATOM 1268 O O . LEU A 1 157 ? 6.918 -9.419 -3.803 1.00 87.69 157 LEU A O 1
ATOM 1272 N N . SER A 1 158 ? 6.247 -9.965 -1.716 1.00 91.75 158 SER A N 1
ATOM 1273 C CA . SER A 1 158 ? 5.092 -10.760 -2.137 1.00 91.75 158 SER A CA 1
ATOM 1274 C C . SER A 1 158 ? 3.798 -9.981 -1.955 1.00 91.75 158 SER A C 1
ATOM 1276 O O . SER A 1 158 ? 3.512 -9.445 -0.886 1.00 91.75 158 SER A O 1
ATOM 1278 N N . ARG A 1 159 ? 2.979 -9.941 -3.003 1.00 94.00 159 ARG A N 1
ATOM 1279 C CA . ARG A 1 159 ? 1.617 -9.415 -2.970 1.00 94.00 159 ARG A CA 1
ATOM 1280 C C . ARG A 1 159 ? 0.635 -10.566 -2.912 1.00 94.00 159 ARG A C 1
ATOM 1282 O O . ARG A 1 159 ? 0.667 -11.436 -3.776 1.00 94.00 159 ARG A O 1
ATOM 1289 N N . ILE A 1 160 ? -0.254 -10.527 -1.931 1.00 95.88 160 ILE A N 1
ATOM 1290 C CA . ILE A 1 160 ? -1.197 -11.607 -1.645 1.00 95.88 160 ILE A CA 1
ATOM 1291 C C . ILE A 1 160 ? -2.617 -11.044 -1.631 1.00 95.88 160 ILE A C 1
ATOM 1293 O O . ILE A 1 160 ? -2.844 -9.948 -1.106 1.00 95.88 160 ILE A O 1
ATOM 1297 N N . ALA A 1 161 ? -3.569 -11.778 -2.203 1.00 97.75 161 ALA A N 1
ATOM 1298 C CA . ALA A 1 161 ? -4.987 -11.436 -2.142 1.00 97.75 161 ALA A CA 1
ATOM 1299 C C . ALA A 1 161 ? -5.517 -11.530 -0.697 1.00 97.75 161 ALA A C 1
ATOM 1301 O O . ALA A 1 161 ? -5.301 -12.527 -0.010 1.00 97.75 161 ALA A O 1
ATOM 1302 N N . THR A 1 162 ? -6.224 -10.502 -0.225 1.00 96.75 162 THR A N 1
ATOM 1303 C CA . THR A 1 162 ? -6.847 -10.479 1.119 1.00 96.75 162 THR A CA 1
ATOM 1304 C C . THR A 1 162 ? -8.306 -10.916 1.109 1.00 96.75 162 THR A C 1
ATOM 1306 O O . THR A 1 162 ? -8.890 -11.136 2.166 1.00 96.75 162 THR A O 1
ATOM 1309 N N . ARG A 1 163 ? -8.885 -11.041 -0.083 1.00 97.75 163 ARG A N 1
ATOM 1310 C CA . ARG A 1 163 ? -10.201 -11.611 -0.356 1.00 97.75 163 ARG A CA 1
ATOM 1311 C C . ARG A 1 163 ? -10.229 -12.138 -1.788 1.00 97.75 163 ARG A C 1
ATOM 1313 O O . ARG A 1 163 ? -9.310 -11.858 -2.557 1.00 97.75 163 ARG A O 1
ATOM 1320 N N . ASP A 1 164 ? -11.302 -12.824 -2.158 1.00 98.56 164 ASP A N 1
ATOM 1321 C CA . ASP A 1 164 ? -11.538 -13.206 -3.546 1.00 98.56 164 ASP A CA 1
ATOM 1322 C C . ASP A 1 164 ? -11.638 -11.947 -4.429 1.00 98.56 164 ASP A C 1
ATOM 1324 O O . ASP A 1 164 ? -12.278 -10.952 -4.062 1.00 98.56 164 ASP A O 1
ATOM 1328 N N . ILE A 1 165 ? -10.967 -11.989 -5.582 1.00 98.69 165 ILE A N 1
ATOM 1329 C CA . ILE A 1 165 ? -10.917 -10.915 -6.580 1.00 98.69 165 ILE A CA 1
ATOM 1330 C C . ILE A 1 165 ? -11.556 -11.440 -7.859 1.00 98.69 165 ILE A C 1
ATOM 1332 O O . ILE A 1 165 ? -11.162 -12.486 -8.382 1.00 98.69 165 ILE A O 1
ATOM 1336 N N . SER A 1 166 ? -12.547 -10.715 -8.366 1.00 98.69 166 SER A N 1
ATOM 1337 C CA . SER A 1 166 ? -13.244 -11.095 -9.595 1.00 98.69 166 SER A CA 1
ATOM 1338 C C . SER A 1 166 ? -12.397 -10.794 -10.830 1.00 98.69 166 SER A C 1
ATOM 1340 O O . SER A 1 166 ? -11.593 -9.862 -10.843 1.00 98.69 166 SER A O 1
ATOM 1342 N N . GLN A 1 167 ? -12.612 -11.539 -11.915 1.00 98.50 167 GLN A N 1
ATOM 1343 C CA . GLN A 1 167 ? -12.013 -11.201 -13.206 1.00 98.50 167 GLN A CA 1
ATOM 1344 C C . GLN A 1 167 ? -12.401 -9.770 -13.617 1.00 98.50 167 GLN A C 1
ATOM 1346 O O . GLN A 1 167 ? -13.565 -9.383 -13.541 1.00 98.50 167 GLN A O 1
ATOM 1351 N N . GLY A 1 168 ? -11.423 -8.986 -14.068 1.00 98.06 168 GLY A N 1
ATOM 1352 C CA . GLY A 1 168 ? -11.604 -7.589 -14.460 1.00 98.06 168 GLY A CA 1
ATOM 1353 C C . GLY A 1 168 ? -11.637 -6.592 -13.299 1.00 98.06 168 GLY A C 1
ATOM 1354 O O . GLY A 1 168 ? -11.689 -5.391 -13.554 1.00 98.06 168 GLY A O 1
ATOM 1355 N N . GLU A 1 169 ? -11.576 -7.045 -12.046 1.00 98.00 169 GLU A N 1
ATOM 1356 C CA . GLU A 1 169 ? -11.500 -6.167 -10.878 1.00 98.00 169 GLU A CA 1
ATOM 1357 C C . GLU A 1 169 ? -10.096 -5.538 -10.745 1.00 98.00 169 GLU A C 1
ATOM 1359 O O . GLU A 1 169 ? -9.080 -6.185 -11.017 1.00 98.00 169 GLU A O 1
ATOM 1364 N N . GLU A 1 170 ? -10.022 -4.265 -10.334 1.00 97.75 170 GLU A N 1
ATOM 1365 C CA . GLU A 1 170 ? -8.748 -3.582 -10.062 1.00 97.75 170 GLU A CA 1
ATOM 1366 C C . GLU A 1 170 ? -8.111 -4.152 -8.786 1.00 97.75 170 GLU A C 1
ATOM 1368 O O . GLU A 1 170 ? -8.733 -4.178 -7.722 1.00 97.75 170 GLU A O 1
ATOM 1373 N N . ILE A 1 171 ? -6.852 -4.573 -8.868 1.00 98.19 171 ILE A N 1
ATOM 1374 C CA . ILE A 1 171 ? -6.093 -5.063 -7.718 1.00 98.19 171 ILE A CA 1
ATOM 1375 C C . ILE A 1 171 ? -5.472 -3.859 -7.005 1.00 98.19 171 ILE A C 1
ATOM 1377 O O . ILE A 1 171 ? -4.724 -3.072 -7.593 1.00 98.19 171 ILE A O 1
ATOM 1381 N N . THR A 1 172 ? -5.783 -3.706 -5.721 1.00 96.88 172 THR A N 1
ATOM 1382 C CA . THR A 1 172 ? -5.452 -2.519 -4.922 1.00 96.88 172 THR A CA 1
ATOM 1383 C C . THR A 1 172 ? -4.853 -2.885 -3.571 1.00 96.88 172 THR A C 1
ATOM 1385 O O . THR A 1 172 ? -5.027 -4.003 -3.083 1.00 96.88 172 THR A O 1
ATOM 1388 N N . PHE A 1 173 ? -4.145 -1.940 -2.948 1.00 94.56 173 PHE A N 1
ATOM 1389 C CA . PHE A 1 173 ? -3.621 -2.081 -1.585 1.00 94.56 173 PHE A CA 1
ATOM 1390 C C . PHE A 1 173 ? -3.685 -0.778 -0.787 1.00 94.56 173 PHE A C 1
ATOM 1392 O O . PHE A 1 173 ? -3.925 0.294 -1.340 1.00 94.56 173 PHE A O 1
ATOM 1399 N N . CYS A 1 174 ? -3.470 -0.848 0.525 1.00 91.44 174 CYS A N 1
ATOM 1400 C CA . CYS A 1 174 ? -3.361 0.350 1.350 1.00 91.44 174 CYS A CA 1
ATOM 1401 C C . CYS A 1 174 ? -1.921 0.891 1.302 1.00 91.44 174 CYS A C 1
ATOM 1403 O O . CYS A 1 174 ? -0.993 0.163 1.637 1.00 91.44 174 CYS A O 1
ATOM 1405 N N . TYR A 1 175 ? -1.718 2.146 0.886 1.00 88.12 175 TYR A N 1
ATOM 1406 C CA . TYR A 1 175 ? -0.371 2.736 0.777 1.00 88.12 175 TYR A CA 1
ATOM 1407 C C . TYR A 1 175 ? 0.222 3.065 2.147 1.00 88.12 175 TYR A C 1
ATOM 1409 O O . TYR A 1 175 ? 1.436 3.112 2.305 1.00 88.12 175 TYR A O 1
ATOM 1417 N N . LEU A 1 176 ? -0.648 3.305 3.125 1.00 81.88 176 LEU A N 1
ATOM 1418 C CA . LEU A 1 176 ? -0.298 3.748 4.461 1.00 81.88 176 LEU A CA 1
ATOM 1419 C C . LEU A 1 176 ? -1.028 2.835 5.457 1.00 81.88 176 LEU A C 1
ATOM 1421 O O . LEU A 1 176 ? -2.247 2.955 5.593 1.00 81.88 176 LEU A O 1
ATOM 1425 N N . PRO A 1 177 ? -0.323 1.919 6.142 1.00 68.69 177 PRO A N 1
ATOM 1426 C CA . PRO A 1 177 ? -0.938 1.000 7.103 1.00 68.69 177 PRO A CA 1
ATOM 1427 C C . PRO A 1 177 ? -1.737 1.712 8.205 1.00 68.69 177 PRO A C 1
ATOM 1429 O O . PRO A 1 177 ? -2.800 1.252 8.601 1.00 68.69 177 PRO A O 1
ATOM 1432 N N . LEU A 1 178 ? -1.291 2.896 8.636 1.00 71.19 178 LEU A N 1
ATOM 1433 C CA . LEU A 1 178 ? -1.924 3.652 9.725 1.00 71.19 178 LEU A CA 1
ATOM 1434 C C . LEU A 1 178 ? -3.336 4.175 9.399 1.00 71.19 178 LEU A C 1
ATOM 1436 O O . LEU A 1 178 ? -4.069 4.551 10.307 1.00 71.19 178 LEU A O 1
ATOM 1440 N N . LEU A 1 179 ? -3.765 4.140 8.130 1.00 81.44 179 LEU A N 1
ATOM 1441 C CA . LEU A 1 179 ? -5.101 4.599 7.725 1.00 81.44 179 LEU A CA 1
ATOM 1442 C C . LEU A 1 179 ? -6.241 3.695 8.207 1.00 81.44 179 LEU A C 1
ATOM 1444 O O . LEU A 1 179 ? -7.411 4.024 7.998 1.00 81.44 179 LEU A O 1
ATOM 1448 N N . GLU A 1 180 ? -5.924 2.547 8.803 1.00 81.88 180 GLU A N 1
ATOM 1449 C CA . GLU A 1 180 ? -6.903 1.580 9.294 1.00 81.88 180 GLU A CA 1
ATOM 1450 C C . GLU A 1 180 ? -7.882 2.194 10.300 1.00 81.88 180 GLU A C 1
ATOM 1452 O O . GLU A 1 180 ? -9.081 1.934 10.203 1.00 81.88 180 GLU A O 1
ATOM 1457 N N . TYR A 1 181 ? -7.412 3.099 11.154 1.00 86.88 181 TYR A N 1
ATOM 1458 C CA . TYR A 1 181 ? -8.207 3.735 12.207 1.00 86.88 181 TYR A CA 1
ATOM 1459 C C . TYR A 1 181 ? -8.812 5.085 11.806 1.00 86.88 181 TYR A C 1
ATOM 1461 O O . TYR A 1 181 ? -9.694 5.606 12.483 1.00 86.88 181 TYR A O 1
ATOM 1469 N N . ASN A 1 182 ? -8.368 5.654 10.686 1.00 89.81 182 ASN A N 1
ATOM 1470 C CA . ASN A 1 182 ? -8.717 7.018 10.323 1.00 89.81 182 ASN A CA 1
ATOM 1471 C C . ASN A 1 182 ? -10.076 7.133 9.635 1.00 89.81 182 ASN A C 1
ATOM 1473 O O . ASN A 1 182 ? -10.442 6.292 8.810 1.00 89.81 182 ASN A O 1
ATOM 1477 N N . THR A 1 183 ? -10.791 8.229 9.888 1.00 92.06 183 THR A N 1
ATOM 1478 C CA . THR A 1 183 ? -12.015 8.603 9.157 1.00 92.06 183 THR A CA 1
ATOM 1479 C C . THR A 1 183 ? -11.717 8.975 7.704 1.00 92.06 183 THR A C 1
ATOM 1481 O O . THR A 1 183 ? -10.578 9.259 7.334 1.00 92.06 183 THR A O 1
ATOM 1484 N N . ARG A 1 184 ? -12.737 9.046 6.841 1.00 93.94 184 ARG A N 1
ATOM 1485 C CA . ARG A 1 184 ? -12.586 9.489 5.445 1.00 93.94 184 ARG A CA 1
ATOM 1486 C C . ARG A 1 184 ? -11.855 10.828 5.333 1.00 93.94 184 ARG A C 1
ATOM 1488 O O . ARG A 1 184 ? -11.032 10.995 4.434 1.00 93.94 184 ARG A O 1
ATOM 1495 N N . ARG A 1 185 ? -12.154 11.782 6.224 1.00 91.38 185 ARG A N 1
ATOM 1496 C CA . ARG A 1 185 ? -11.508 13.104 6.237 1.00 91.38 185 ARG A CA 1
ATOM 1497 C C . ARG A 1 185 ? -10.021 12.986 6.558 1.00 91.38 185 ARG A C 1
ATOM 1499 O O . ARG A 1 185 ? -9.209 13.510 5.806 1.00 91.38 185 ARG A O 1
ATOM 1506 N N . GLU A 1 186 ? -9.675 12.275 7.624 1.00 91.19 186 GLU A N 1
ATOM 1507 C CA . GLU A 1 186 ? -8.283 12.055 8.033 1.00 91.19 186 GLU A CA 1
ATOM 1508 C C . GLU A 1 186 ? -7.488 11.291 6.969 1.00 91.19 186 GLU A C 1
ATOM 1510 O O . GLU A 1 186 ? -6.396 11.717 6.601 1.00 91.19 186 GLU A O 1
ATOM 1515 N N . ARG A 1 187 ? -8.062 10.225 6.390 1.00 92.44 187 ARG A N 1
ATOM 1516 C CA . ARG A 1 187 ? -7.414 9.473 5.305 1.00 92.44 187 ARG A CA 1
ATOM 1517 C C . ARG A 1 187 ? -7.118 10.362 4.099 1.00 92.44 187 ARG A C 1
ATOM 1519 O O . ARG A 1 187 ? -6.053 10.246 3.503 1.00 92.44 187 ARG A O 1
ATOM 1526 N N . GLN A 1 188 ? -8.030 11.270 3.751 1.00 90.00 188 GLN A N 1
ATOM 1527 C CA . GLN A 1 188 ? -7.824 12.198 2.639 1.00 90.00 18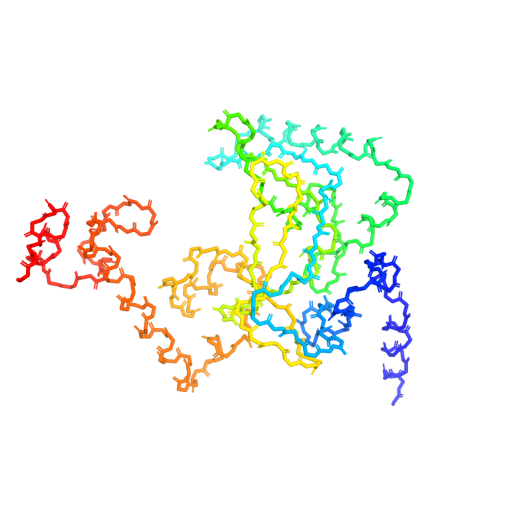8 GLN A CA 1
ATOM 1528 C C . GLN A 1 188 ? -6.761 13.265 2.937 1.00 90.00 188 GLN A C 1
ATOM 1530 O O . GLN A 1 188 ? -6.069 13.688 2.015 1.00 90.00 188 GLN A O 1
ATOM 1535 N N . LEU A 1 189 ? -6.620 13.686 4.197 1.00 89.00 189 LEU A N 1
ATOM 1536 C CA . LEU A 1 189 ? -5.547 14.589 4.623 1.00 89.00 189 LEU A CA 1
ATOM 1537 C C . LEU A 1 189 ? -4.182 13.892 4.601 1.00 89.00 189 LEU A C 1
ATOM 1539 O O . LEU A 1 189 ? -3.199 14.498 4.192 1.00 89.00 189 LEU A O 1
ATOM 1543 N N . ALA A 1 190 ? -4.124 12.617 4.990 1.00 86.88 190 ALA A N 1
ATOM 1544 C CA . ALA A 1 190 ? -2.894 11.830 4.966 1.00 86.88 190 ALA A CA 1
ATOM 1545 C C . ALA A 1 190 ? -2.425 11.500 3.534 1.00 86.88 190 ALA A C 1
ATOM 1547 O O . ALA A 1 190 ? -1.229 11.465 3.253 1.00 86.88 190 ALA A O 1
ATOM 1548 N N . LEU A 1 191 ? -3.359 11.293 2.602 1.00 86.25 191 LEU A N 1
ATOM 1549 C CA . LEU A 1 191 ? -3.086 11.047 1.183 1.00 86.25 191 LEU A CA 1
ATOM 1550 C C . LEU A 1 191 ? -2.916 12.367 0.406 1.00 86.25 191 LEU A C 1
ATOM 1552 O O . LEU A 1 191 ? -3.616 12.606 -0.573 1.00 86.25 191 LEU A O 1
ATOM 1556 N N . VAL A 1 192 ? -1.990 13.229 0.841 1.00 73.31 192 VAL A N 1
ATOM 1557 C CA . VAL A 1 192 ? -1.808 14.620 0.360 1.00 73.31 192 VAL A CA 1
ATOM 1558 C C . VAL A 1 192 ? -1.794 14.755 -1.175 1.00 73.31 192 VAL A C 1
ATOM 1560 O O . VAL A 1 192 ? -2.339 15.715 -1.713 1.00 73.31 192 VAL A O 1
ATOM 1563 N N . GLU A 1 193 ? -1.219 13.787 -1.896 1.00 77.69 193 GLU A N 1
ATOM 1564 C CA . GLU A 1 193 ? -1.103 13.806 -3.366 1.00 77.69 193 GLU A CA 1
ATOM 1565 C C . GLU A 1 193 ? -2.149 12.944 -4.107 1.00 77.69 193 GLU A C 1
ATOM 1567 O O . GLU A 1 193 ? -2.051 12.761 -5.321 1.00 77.69 193 GLU A O 1
ATOM 1572 N N . LEU A 1 194 ? -3.131 12.370 -3.402 1.00 84.38 194 LEU A N 1
ATOM 1573 C CA . LEU A 1 194 ? -4.088 11.417 -3.967 1.00 84.38 194 LEU A CA 1
ATOM 1574 C C . LEU A 1 194 ? -5.499 11.613 -3.403 1.00 84.38 194 LEU A C 1
ATOM 1576 O O . LEU A 1 194 ? -5.743 11.468 -2.208 1.00 84.38 194 LEU A O 1
ATOM 1580 N N . VAL A 1 195 ? -6.483 11.777 -4.288 1.00 88.94 195 VAL A N 1
ATOM 1581 C CA . VAL A 1 195 ? -7.901 11.706 -3.902 1.00 88.94 195 VAL A CA 1
ATOM 1582 C C . VAL A 1 195 ? -8.410 10.272 -4.027 1.00 88.94 195 VAL A C 1
ATOM 1584 O O . VAL A 1 195 ? -8.620 9.763 -5.131 1.00 88.94 195 VAL A O 1
ATOM 1587 N N . CYS A 1 196 ? -8.638 9.608 -2.891 1.00 91.12 196 CYS A N 1
ATOM 1588 C CA . CYS A 1 196 ? -9.143 8.237 -2.877 1.00 91.12 196 CYS A CA 1
ATOM 1589 C C . CYS A 1 196 ? -10.650 8.202 -3.174 1.00 91.12 196 CYS A C 1
ATOM 1591 O O . CYS A 1 196 ? -11.439 8.903 -2.545 1.00 91.12 196 CYS A O 1
ATOM 1593 N N . LYS A 1 197 ? -11.057 7.345 -4.118 1.00 91.94 197 LYS A N 1
ATOM 1594 C CA . LYS A 1 197 ? -12.453 7.188 -4.574 1.00 91.94 197 LYS A CA 1
ATOM 1595 C C . LYS A 1 197 ? -13.002 5.769 -4.365 1.00 91.94 197 LYS A C 1
ATOM 1597 O O . LYS A 1 197 ? -13.877 5.338 -5.105 1.00 91.94 197 LYS A O 1
ATOM 1602 N N . CYS A 1 198 ? -12.446 5.012 -3.416 1.00 93.94 198 CYS A N 1
ATOM 1603 C CA . CYS A 1 198 ? -13.010 3.711 -3.037 1.00 93.94 198 CYS A CA 1
ATOM 1604 C C . CYS A 1 198 ? -14.367 3.883 -2.326 1.00 93.94 198 CYS A C 1
ATOM 1606 O O . CYS A 1 198 ? -14.699 4.988 -1.897 1.00 93.94 198 CYS A O 1
ATOM 1608 N N . GLU A 1 199 ? -15.121 2.796 -2.152 1.00 94.94 199 GLU A N 1
ATOM 1609 C CA . GLU A 1 199 ? -16.426 2.795 -1.462 1.00 94.94 199 GLU A CA 1
ATOM 1610 C C . GLU A 1 199 ? -16.374 3.451 -0.070 1.00 94.94 199 GLU A C 1
ATOM 1612 O O . GLU A 1 199 ? -17.260 4.225 0.273 1.00 94.94 199 GLU A O 1
ATOM 1617 N N . ALA A 1 200 ? -15.292 3.261 0.697 1.00 95.44 200 ALA A N 1
ATOM 1618 C CA . ALA A 1 200 ? -15.117 3.888 2.012 1.00 95.44 200 ALA A CA 1
ATOM 1619 C C . ALA A 1 200 ? -14.853 5.404 1.950 1.00 95.44 200 ALA A C 1
ATOM 1621 O O . ALA A 1 200 ? -14.896 6.080 2.976 1.00 95.44 200 ALA A O 1
ATOM 1622 N N . CYS A 1 201 ? -14.505 5.943 0.781 1.00 94.94 201 CYS A N 1
ATOM 1623 C CA . CYS A 1 201 ? -14.185 7.358 0.590 1.00 94.94 201 CYS A CA 1
ATOM 1624 C C . CYS A 1 201 ? -15.230 8.112 -0.240 1.00 94.94 201 CYS A C 1
ATOM 1626 O O . CYS A 1 201 ? -15.121 9.339 -0.354 1.00 94.94 201 CYS A O 1
ATOM 1628 N N . LEU A 1 202 ? -16.227 7.403 -0.784 1.00 94.62 202 LEU A N 1
ATOM 1629 C CA . LEU A 1 202 ? -17.332 7.984 -1.534 1.00 94.62 202 LEU A CA 1
ATOM 1630 C C . LEU A 1 202 ? -18.285 8.710 -0.561 1.00 94.62 202 LEU A C 1
ATOM 1632 O O . LEU A 1 202 ? -18.942 8.041 0.241 1.00 94.62 202 LEU A O 1
ATOM 1636 N N . PRO A 1 203 ? -18.335 10.057 -0.577 1.00 94.31 203 PRO A N 1
ATOM 1637 C CA . PRO A 1 203 ? -19.031 10.828 0.454 1.00 94.31 203 PRO A CA 1
ATOM 1638 C C . PRO A 1 203 ? -20.541 10.593 0.438 1.00 94.31 203 PRO A C 1
ATOM 1640 O O . PRO A 1 203 ? -21.129 10.500 -0.638 1.00 94.31 203 PRO A O 1
ATOM 1643 N N . GLY A 1 204 ? -21.160 10.567 1.621 1.00 93.50 204 GLY A N 1
ATOM 1644 C CA . GLY A 1 204 ? -22.621 10.519 1.762 1.00 93.50 204 GLY A CA 1
ATOM 1645 C C . GLY A 1 204 ? -23.240 9.168 1.406 1.00 93.50 204 GLY A C 1
ATOM 1646 O O . GLY A 1 204 ? -24.429 9.091 1.115 1.00 93.50 204 GLY A O 1
ATOM 1647 N N . THR A 1 205 ? -22.435 8.103 1.383 1.00 97.12 205 THR A N 1
ATOM 1648 C CA . THR A 1 205 ? -22.940 6.740 1.202 1.00 97.12 205 THR A CA 1
ATOM 1649 C C . THR A 1 205 ? -23.084 6.043 2.554 1.00 97.12 205 THR A C 1
ATOM 1651 O O . THR A 1 205 ? -22.212 6.220 3.413 1.00 97.12 205 THR A O 1
ATOM 1654 N N . PRO A 1 206 ? -24.091 5.164 2.735 1.00 97.56 206 PRO A N 1
ATOM 1655 C CA . PRO A 1 206 ? -24.223 4.374 3.962 1.00 97.56 206 PRO A CA 1
ATOM 1656 C C . PRO A 1 206 ? -22.958 3.567 4.288 1.00 97.56 206 PRO A C 1
ATOM 1658 O O . PRO A 1 206 ? -22.576 3.418 5.447 1.00 97.56 206 PRO A O 1
ATOM 1661 N N . PHE A 1 207 ? -22.260 3.080 3.257 1.00 96.88 207 PHE A N 1
ATOM 1662 C CA . PHE A 1 207 ? -21.004 2.358 3.431 1.00 96.88 207 PHE A CA 1
ATOM 1663 C C . PHE A 1 207 ? -19.891 3.244 4.007 1.00 96.88 207 PHE A C 1
ATOM 1665 O O . PHE A 1 207 ? -19.161 2.808 4.901 1.00 96.88 207 PHE A O 1
ATOM 1672 N N . GLN A 1 208 ? -19.746 4.480 3.519 1.00 96.56 208 GLN A N 1
ATOM 1673 C CA . GLN A 1 208 ? -18.744 5.416 4.029 1.00 96.56 208 GLN A CA 1
ATOM 1674 C C . GLN A 1 208 ? -19.023 5.804 5.484 1.00 96.56 208 GLN A C 1
ATOM 1676 O O . GLN A 1 208 ? -18.096 5.781 6.294 1.00 96.56 208 GLN A O 1
ATOM 1681 N N . GLU A 1 209 ? -20.276 6.091 5.836 1.00 96.38 209 GLU A N 1
ATOM 1682 C CA . GLU A 1 209 ? -20.671 6.407 7.215 1.00 96.38 209 GLU A CA 1
ATOM 1683 C C . GLU A 1 209 ? -20.388 5.234 8.159 1.00 96.38 209 GLU A C 1
ATOM 1685 O O . GLU A 1 209 ? -19.686 5.390 9.161 1.00 96.38 209 GLU A O 1
ATOM 1690 N N . ALA A 1 210 ? -20.824 4.026 7.788 1.00 96.94 210 ALA A N 1
ATOM 1691 C CA . ALA A 1 210 ? -20.558 2.816 8.561 1.00 96.94 210 ALA A CA 1
ATOM 1692 C C . ALA A 1 210 ? -19.057 2.488 8.649 1.00 96.94 210 ALA A C 1
ATOM 1694 O O . ALA A 1 210 ? -18.589 1.967 9.663 1.00 96.94 210 ALA A O 1
ATOM 1695 N N . SER A 1 211 ? -18.276 2.764 7.599 1.00 96.12 211 SER A N 1
ATOM 1696 C CA . SER A 1 211 ? -16.814 2.641 7.635 1.00 96.12 211 SER A CA 1
ATOM 1697 C C . SER A 1 211 ? -16.212 3.602 8.658 1.00 96.12 211 SER A C 1
ATOM 1699 O O . SER A 1 211 ? -15.377 3.184 9.455 1.00 96.12 211 SER A O 1
ATOM 1701 N N . ASP A 1 212 ? -16.614 4.870 8.660 1.00 95.50 212 ASP A N 1
ATOM 1702 C CA . ASP A 1 212 ? -16.056 5.857 9.586 1.00 95.50 212 ASP A CA 1
ATOM 1703 C C . ASP A 1 212 ? -16.459 5.573 11.038 1.00 95.50 212 ASP A C 1
ATOM 1705 O O . ASP A 1 212 ? -15.614 5.672 11.926 1.00 95.50 212 ASP A O 1
ATOM 1709 N N . MET A 1 213 ? -17.692 5.119 11.281 1.00 94.25 213 MET A N 1
ATOM 1710 C CA . MET A 1 213 ? -18.120 4.647 12.604 1.00 94.25 213 MET A CA 1
ATOM 1711 C C . MET A 1 213 ? -17.265 3.475 13.098 1.00 94.25 213 MET A C 1
ATOM 1713 O O . MET A 1 213 ? -16.741 3.521 14.210 1.00 94.25 213 MET A O 1
ATOM 1717 N N . ARG A 1 214 ? -17.072 2.441 12.264 1.00 95.25 214 ARG A N 1
ATOM 1718 C CA . ARG A 1 214 ? -16.248 1.274 12.623 1.00 95.25 214 ARG A CA 1
ATOM 1719 C C . ARG A 1 214 ? -14.806 1.659 12.925 1.00 95.25 214 ARG A C 1
ATOM 1721 O O . ARG A 1 214 ? -14.232 1.148 13.875 1.00 95.25 214 ARG A O 1
ATOM 1728 N N . ARG A 1 215 ? -14.219 2.560 12.139 1.00 93.06 215 ARG A N 1
ATOM 1729 C CA . ARG A 1 215 ? -12.822 2.975 12.322 1.00 93.06 215 ARG A CA 1
ATOM 1730 C C . ARG A 1 215 ? -12.628 3.824 13.572 1.00 93.06 215 ARG A C 1
ATOM 1732 O O . ARG A 1 215 ? -11.680 3.571 14.303 1.00 93.06 215 ARG A O 1
ATOM 1739 N N . ARG A 1 216 ? -13.573 4.718 13.892 1.00 90.62 216 ARG A N 1
ATOM 1740 C CA . ARG A 1 216 ? -13.593 5.429 15.184 1.00 90.62 216 ARG A CA 1
ATOM 1741 C C . ARG A 1 216 ? -13.710 4.472 16.364 1.00 90.62 216 ARG A C 1
ATOM 1743 O O . ARG A 1 216 ? -13.005 4.641 17.351 1.00 90.62 216 ARG A O 1
ATOM 1750 N N . LEU A 1 217 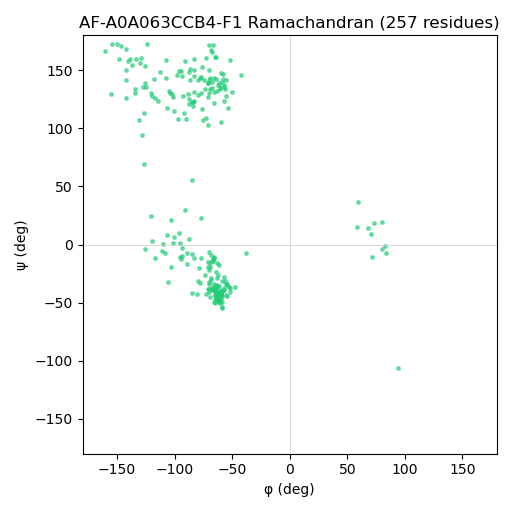? -14.560 3.450 16.253 1.00 91.25 217 LEU A N 1
ATOM 1751 C CA . LEU A 1 217 ? -14.668 2.418 17.282 1.00 91.25 217 LEU A CA 1
ATOM 1752 C C . LEU A 1 217 ? -13.345 1.660 17.445 1.00 91.25 217 LEU A C 1
ATOM 1754 O O . LEU A 1 217 ? -12.863 1.523 18.562 1.00 91.25 217 LEU A O 1
ATOM 1758 N N . LEU A 1 218 ? -12.731 1.211 16.345 1.00 91.25 218 LEU A N 1
ATOM 1759 C CA . LEU A 1 218 ? -11.425 0.543 16.375 1.00 91.25 218 LEU A CA 1
ATOM 1760 C C . LEU A 1 218 ? -10.339 1.435 16.989 1.00 91.25 218 LEU A C 1
ATOM 1762 O O . LEU A 1 218 ? -9.521 0.946 17.760 1.00 91.25 218 LEU A O 1
ATOM 1766 N N . HIS A 1 219 ? -10.349 2.732 16.680 1.00 89.38 219 HIS A N 1
ATOM 1767 C CA . HIS A 1 219 ? -9.421 3.712 17.243 1.00 89.38 219 HIS A CA 1
ATOM 1768 C C . HIS A 1 219 ? -9.608 3.866 18.756 1.00 89.38 219 HIS A C 1
ATOM 1770 O O . HIS A 1 219 ? -8.642 3.775 19.512 1.00 89.38 219 HIS A O 1
ATOM 1776 N N . GLY A 1 220 ? -10.854 4.011 19.212 1.00 88.94 220 GLY A N 1
ATOM 1777 C CA . GLY A 1 220 ? -11.182 4.062 20.636 1.00 88.94 220 GLY A CA 1
ATOM 1778 C C . GLY A 1 220 ? -10.798 2.779 21.370 1.00 88.94 220 GLY A C 1
ATOM 1779 O O . GLY A 1 220 ? -10.182 2.851 22.428 1.00 88.94 220 GLY A O 1
ATOM 1780 N N . LEU A 1 221 ? -11.085 1.608 20.790 1.00 89.56 221 LEU A N 1
ATOM 1781 C CA . LEU A 1 221 ? -10.693 0.311 21.350 1.00 89.56 221 LEU A CA 1
ATOM 1782 C C . LEU A 1 221 ? -9.171 0.142 21.405 1.00 89.56 221 LEU A C 1
ATOM 1784 O O . LEU A 1 221 ? -8.662 -0.389 22.387 1.00 89.56 221 LEU A O 1
ATOM 1788 N N . HIS A 1 222 ? -8.438 0.614 20.393 1.00 89.75 222 HIS A N 1
ATOM 1789 C CA . HIS A 1 222 ? -6.978 0.633 20.428 1.00 89.75 222 HIS A CA 1
ATOM 1790 C C . HIS A 1 222 ? -6.479 1.451 21.622 1.00 89.75 222 HIS A C 1
ATOM 1792 O O . HIS A 1 222 ? -5.748 0.915 22.452 1.00 89.75 222 HIS A O 1
ATOM 1798 N N . TYR A 1 223 ? -6.933 2.703 21.756 1.00 89.88 223 TYR A N 1
ATOM 1799 C CA . TYR A 1 223 ? -6.536 3.569 22.870 1.00 89.88 223 TYR A CA 1
ATOM 1800 C C . TYR A 1 223 ? -6.921 2.968 24.222 1.00 89.88 223 TYR A C 1
ATOM 1802 O O . TYR A 1 223 ? -6.144 3.004 25.171 1.00 89.88 223 TYR A O 1
ATOM 1810 N N . PHE A 1 224 ? -8.108 2.370 24.300 1.00 87.56 224 PHE A N 1
ATOM 1811 C CA . PHE A 1 224 ? -8.603 1.699 25.494 1.00 87.56 224 PHE A CA 1
ATOM 1812 C C . PHE A 1 224 ? -7.688 0.544 25.918 1.00 87.56 224 PHE A C 1
ATOM 1814 O O . PHE A 1 224 ? -7.375 0.406 27.093 1.00 87.56 224 PHE A O 1
ATOM 1821 N N . LEU A 1 225 ? -7.206 -0.259 24.968 1.00 87.06 225 LEU A N 1
ATOM 1822 C CA . LEU A 1 225 ? -6.346 -1.410 25.251 1.00 87.06 225 LEU A CA 1
ATOM 1823 C C . LEU A 1 225 ? -4.888 -1.033 25.545 1.00 87.06 225 LEU A C 1
ATOM 1825 O O . LEU A 1 225 ? -4.221 -1.727 26.312 1.00 87.06 225 LEU A O 1
ATOM 1829 N N . THR A 1 226 ? -4.361 0.019 24.916 1.00 88.56 226 THR A N 1
ATOM 1830 C CA . THR A 1 226 ? -2.928 0.358 24.985 1.00 88.56 226 THR A CA 1
ATOM 1831 C C . THR A 1 226 ? -2.619 1.528 25.920 1.00 88.56 226 THR A C 1
ATOM 1833 O O . THR A 1 226 ? -1.461 1.691 26.324 1.00 88.56 226 THR A O 1
ATOM 1836 N N . GLY A 1 227 ? -3.625 2.345 26.247 1.00 88.06 227 GLY A N 1
ATOM 1837 C CA . GLY A 1 227 ? -3.473 3.632 26.924 1.00 88.06 227 GLY A CA 1
ATOM 1838 C C . GLY A 1 227 ? -2.771 4.693 26.070 1.00 88.06 227 GLY A C 1
ATOM 1839 O O . GLY A 1 227 ? -2.260 5.677 26.610 1.00 88.06 227 GLY A O 1
ATOM 1840 N N . ARG A 1 228 ? -2.646 4.453 24.759 1.00 89.38 228 ARG A N 1
ATOM 1841 C CA . ARG A 1 228 ? -1.871 5.261 23.812 1.00 89.38 228 ARG A CA 1
ATOM 1842 C C . ARG A 1 228 ? -2.597 5.357 22.477 1.00 89.38 228 ARG A C 1
ATOM 1844 O O . ARG A 1 228 ? -3.308 4.445 22.067 1.00 89.3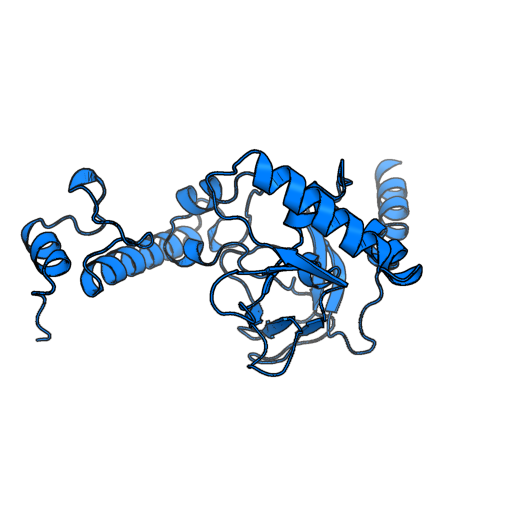8 228 ARG A O 1
ATOM 1851 N N . ASP A 1 229 ? -2.389 6.464 21.788 1.00 87.81 229 ASP A N 1
ATOM 1852 C CA . ASP A 1 229 ? -2.831 6.634 20.415 1.00 87.81 229 ASP A CA 1
ATOM 1853 C C . ASP A 1 229 ? -2.017 5.753 19.456 1.00 87.81 229 ASP A C 1
ATOM 1855 O O . ASP A 1 229 ? -0.996 5.165 19.820 1.00 87.81 229 ASP A O 1
ATOM 1859 N N . ILE A 1 230 ? -2.459 5.698 18.204 1.00 83.19 230 ILE A N 1
ATOM 1860 C CA . ILE A 1 230 ? -1.852 4.951 17.102 1.00 83.19 230 ILE A CA 1
ATOM 1861 C C . ILE A 1 230 ? -0.390 5.374 16.873 1.00 83.19 230 ILE A C 1
ATOM 1863 O O . ILE A 1 230 ? 0.422 4.575 16.411 1.00 83.19 230 ILE A O 1
ATOM 1867 N N . ASP A 1 231 ? -0.036 6.619 17.208 1.00 81.88 231 ASP A N 1
ATOM 1868 C CA . ASP A 1 231 ? 1.333 7.142 17.140 1.00 81.88 231 ASP A CA 1
ATOM 1869 C C . ASP A 1 231 ? 2.161 6.895 18.422 1.00 81.88 231 ASP A C 1
ATOM 1871 O O . ASP A 1 231 ? 3.297 7.358 18.538 1.00 81.88 231 ASP A O 1
ATOM 1875 N N . GLY A 1 232 ? 1.600 6.167 19.393 1.00 84.44 232 GLY A N 1
ATOM 1876 C CA . GLY A 1 232 ? 2.223 5.820 20.669 1.00 84.44 232 GLY A CA 1
ATOM 1877 C C . GLY A 1 232 ? 2.129 6.902 21.751 1.00 84.44 232 GLY A C 1
ATOM 1878 O O . GLY A 1 232 ? 2.603 6.683 22.878 1.00 84.44 232 GLY A O 1
ATOM 1879 N N . LYS A 1 233 ? 1.531 8.062 21.462 1.00 86.50 233 LYS A N 1
ATOM 1880 C CA . LYS A 1 233 ? 1.432 9.173 22.417 1.00 86.50 233 LYS A CA 1
ATOM 1881 C C . LYS A 1 233 ? 0.151 9.107 23.237 1.00 86.50 233 LYS A C 1
ATOM 1883 O O . LYS A 1 233 ? -0.832 8.487 22.852 1.00 86.50 233 LYS A O 1
ATOM 1888 N N . LYS A 1 234 ? 0.161 9.764 24.395 1.00 86.56 234 LYS A N 1
ATOM 1889 C CA . LYS A 1 234 ? -1.078 10.063 25.120 1.00 86.56 234 LYS A CA 1
ATOM 1890 C C . LYS A 1 234 ? -1.768 11.246 24.454 1.00 86.56 234 LYS A C 1
ATOM 1892 O O . LYS A 1 234 ? -1.090 12.176 24.013 1.00 86.56 234 LYS A O 1
ATOM 1897 N N . LEU A 1 235 ? -3.093 11.216 24.419 1.00 84.00 235 LEU A N 1
ATOM 1898 C CA . LEU A 1 235 ? -3.894 12.306 23.875 1.00 84.00 235 LEU A CA 1
ATOM 1899 C C . LEU A 1 235 ? -4.325 13.265 24.980 1.00 84.00 235 LEU A C 1
ATOM 1901 O O . LEU A 1 235 ? -4.544 12.868 26.131 1.00 84.00 235 LEU A O 1
ATOM 1905 N N . SER A 1 236 ? -4.468 14.539 24.613 1.00 83.00 236 SER A N 1
ATOM 1906 C CA . SER A 1 236 ? -5.177 15.495 25.461 1.00 83.00 236 SER A CA 1
ATOM 1907 C C . SER A 1 236 ? -6.646 15.089 25.577 1.00 83.00 236 SER A C 1
ATOM 1909 O O . SER A 1 236 ? -7.162 14.333 24.752 1.00 83.00 236 SER A O 1
ATOM 1911 N N . ASP A 1 237 ? -7.338 15.601 26.589 1.00 77.31 237 ASP A N 1
ATOM 1912 C CA . ASP A 1 237 ? -8.744 15.253 26.804 1.00 77.31 237 ASP A CA 1
ATOM 1913 C C . ASP A 1 237 ? -9.626 15.666 25.609 1.00 77.31 237 ASP A C 1
ATOM 1915 O O . ASP A 1 237 ? -10.475 14.887 25.186 1.00 77.31 237 ASP A O 1
ATOM 1919 N N . ASP A 1 238 ? -9.326 16.800 24.965 1.00 76.69 238 ASP A N 1
ATOM 1920 C CA . ASP A 1 238 ? -10.063 17.304 23.792 1.00 76.69 238 ASP A CA 1
ATOM 1921 C C . ASP A 1 238 ? -9.848 16.488 22.506 1.00 76.69 238 ASP A C 1
ATOM 1923 O O . ASP A 1 238 ? -10.622 16.600 21.555 1.00 76.69 238 ASP A O 1
ATOM 1927 N N . SER A 1 239 ? -8.772 15.699 22.439 1.00 76.38 239 SER A N 1
ATOM 1928 C CA . SER A 1 239 ? -8.399 14.920 21.247 1.00 76.38 239 SER A CA 1
ATOM 1929 C C . SER A 1 239 ? -8.620 13.418 21.416 1.00 76.38 239 SER A C 1
ATOM 1931 O O . SER A 1 239 ? -8.491 12.662 20.454 1.00 76.38 239 SER A O 1
ATOM 1933 N N . SER A 1 240 ? -8.969 12.984 22.627 1.00 77.75 240 SER A N 1
ATOM 1934 C CA . SER A 1 240 ? -9.134 11.581 22.978 1.00 77.75 240 SER A CA 1
ATOM 1935 C C . SER A 1 240 ? -10.362 10.961 22.300 1.00 77.75 240 SER A C 1
ATOM 1937 O O . SER A 1 240 ? -11.461 11.514 22.391 1.00 77.75 240 SER A O 1
ATOM 1939 N N . PRO A 1 241 ? -10.239 9.761 21.698 1.00 77.75 241 PRO A N 1
ATOM 1940 C CA . PRO A 1 241 ? -11.397 9.008 21.223 1.00 77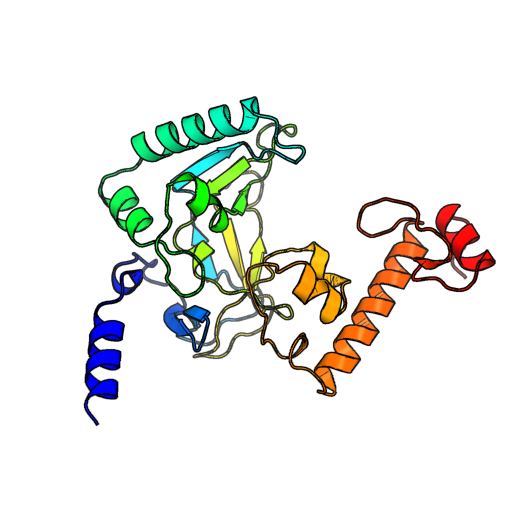.75 241 PRO A CA 1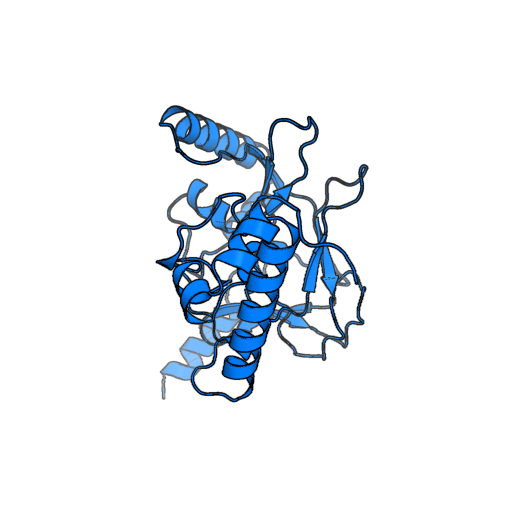
ATOM 1941 C C . PRO A 1 241 ? -12.260 8.481 22.387 1.00 77.75 241 PRO A C 1
ATOM 1943 O O . PRO A 1 241 ? -13.412 8.102 22.178 1.00 77.75 241 PRO A O 1
ATOM 1946 N N . ILE A 1 242 ? -11.720 8.461 23.614 1.00 82.19 242 ILE A N 1
ATOM 1947 C CA . ILE A 1 242 ? -12.439 8.132 24.848 1.00 82.19 242 ILE A CA 1
ATOM 1948 C C . ILE A 1 242 ? -12.866 9.434 25.524 1.00 82.19 242 ILE A C 1
ATOM 1950 O O . ILE A 1 242 ? -12.033 10.137 26.094 1.00 82.19 242 ILE A O 1
ATOM 1954 N N . ILE A 1 243 ? -14.167 9.723 25.485 1.00 83.31 243 ILE A N 1
ATOM 1955 C CA . ILE A 1 243 ? -14.748 10.967 26.019 1.00 83.31 243 ILE A CA 1
ATOM 1956 C C . ILE A 1 243 ? -15.021 10.931 27.532 1.00 83.31 243 ILE A C 1
ATOM 1958 O O . ILE A 1 243 ? -15.311 11.965 28.122 1.00 83.31 243 ILE A O 1
ATOM 1962 N N . PHE A 1 244 ? -14.942 9.758 28.168 1.00 86.62 244 PHE A N 1
ATOM 1963 C CA . PHE A 1 244 ? -15.133 9.602 29.613 1.00 86.62 244 PHE A CA 1
ATOM 1964 C C . PHE A 1 244 ? -13.781 9.714 30.340 1.00 86.62 244 PHE A C 1
ATOM 1966 O O . PHE A 1 244 ? -12.948 8.818 30.169 1.00 86.62 244 PHE A O 1
ATOM 1973 N N . PRO A 1 245 ? -13.543 10.756 31.165 1.00 86.44 245 PRO A N 1
ATOM 1974 C CA . PRO A 1 245 ? -12.227 11.006 31.765 1.00 86.44 245 PRO A CA 1
ATOM 1975 C C . PRO A 1 245 ? -11.723 9.869 32.659 1.00 86.44 245 PRO A C 1
ATOM 1977 O O . PRO A 1 245 ? -10.544 9.525 32.621 1.00 86.44 245 PRO A O 1
ATOM 1980 N N . GLU A 1 246 ? -12.617 9.251 33.432 1.00 87.50 246 GLU A N 1
ATOM 1981 C CA . GLU A 1 246 ? -12.283 8.114 34.299 1.00 87.50 246 GLU A CA 1
ATOM 1982 C C . GLU A 1 246 ? -11.819 6.909 33.479 1.00 87.50 246 GLU A C 1
ATOM 1984 O O . GLU A 1 246 ? -10.775 6.322 33.756 1.00 87.50 246 GLU A O 1
ATOM 1989 N N . LEU A 1 247 ? -12.553 6.600 32.407 1.00 86.00 247 LEU A N 1
ATOM 1990 C CA . LEU A 1 247 ? -12.240 5.493 31.512 1.00 86.00 247 LEU A CA 1
ATOM 1991 C C . LEU A 1 247 ? -10.929 5.731 30.754 1.00 86.00 247 LEU A C 1
ATOM 1993 O O . LEU A 1 247 ? -10.126 4.815 30.591 1.00 86.00 247 LEU A O 1
ATOM 1997 N N . LYS A 1 248 ? -10.691 6.975 30.324 1.00 87.06 248 LYS A N 1
ATOM 1998 C CA . LYS A 1 248 ? -9.434 7.399 29.700 1.00 87.06 248 LYS A CA 1
ATOM 1999 C C . LYS A 1 248 ? -8.259 7.223 30.661 1.00 87.06 248 LYS A C 1
ATOM 2001 O O . LYS A 1 248 ? -7.246 6.646 30.276 1.00 87.06 248 LYS A O 1
ATOM 2006 N N . ARG A 1 249 ? -8.397 7.674 31.912 1.00 88.56 249 ARG A N 1
ATOM 2007 C CA . ARG A 1 249 ? -7.354 7.536 32.938 1.00 88.56 249 ARG A CA 1
ATOM 2008 C C . ARG A 1 249 ? -7.070 6.064 33.246 1.00 88.56 249 ARG A C 1
ATOM 2010 O O . ARG A 1 249 ? -5.906 5.674 33.260 1.00 88.56 249 ARG A O 1
ATOM 2017 N N . ALA A 1 250 ? -8.113 5.246 33.383 1.00 88.62 250 ALA A N 1
ATOM 2018 C CA . ALA A 1 250 ? -7.970 3.806 33.569 1.00 88.62 250 ALA A CA 1
ATOM 2019 C C . ALA A 1 250 ? -7.244 3.142 32.383 1.00 88.62 250 ALA A C 1
ATOM 2021 O O . ALA A 1 250 ? -6.354 2.320 32.592 1.00 88.62 250 ALA A O 1
ATOM 2022 N N . ALA A 1 251 ? -7.552 3.533 31.140 1.00 88.69 251 ALA A N 1
ATOM 2023 C CA . ALA A 1 251 ? -6.836 3.058 29.953 1.00 88.69 251 ALA A CA 1
ATOM 2024 C C . ALA A 1 251 ? -5.350 3.428 29.984 1.00 88.69 251 ALA A C 1
ATOM 2026 O O . ALA A 1 251 ? -4.477 2.575 29.824 1.00 88.69 251 ALA A O 1
ATOM 2027 N N . GLU A 1 252 ? -5.051 4.698 30.243 1.00 90.56 252 GLU A N 1
ATOM 2028 C CA . GLU A 1 252 ? -3.686 5.221 30.288 1.00 90.56 252 GLU A CA 1
ATOM 2029 C C . GLU A 1 252 ? -2.822 4.608 31.395 1.00 90.56 252 GLU A C 1
ATOM 2031 O O . GLU A 1 252 ? -1.599 4.527 31.238 1.00 90.56 252 GLU A O 1
ATOM 2036 N N . ASN A 1 253 ? -3.450 4.182 32.490 1.00 91.06 253 ASN A N 1
ATOM 2037 C CA . ASN A 1 253 ? -2.801 3.526 33.621 1.00 91.06 253 ASN A CA 1
ATOM 2038 C C . ASN A 1 253 ? -2.822 1.991 33.527 1.00 91.06 253 ASN A C 1
ATOM 2040 O O . ASN A 1 253 ? -2.220 1.329 34.368 1.00 91.06 253 ASN A O 1
ATOM 2044 N N . ARG A 1 254 ? -3.466 1.415 32.497 1.00 86.38 254 ARG A N 1
ATOM 2045 C CA . ARG A 1 254 ? -3.688 -0.037 32.333 1.00 86.38 254 ARG A CA 1
ATOM 2046 C C . ARG A 1 254 ? -4.481 -0.673 33.484 1.00 86.38 254 ARG A C 1
ATOM 2048 O O . ARG A 1 254 ? -4.241 -1.815 33.859 1.00 86.38 254 ARG A O 1
ATOM 2055 N N . GLU A 1 255 ? -5.445 0.068 34.014 1.00 88.69 255 GLU A N 1
ATOM 2056 C CA . GLU A 1 255 ? -6.314 -0.324 35.133 1.00 88.69 255 GLU A CA 1
ATOM 2057 C C . GLU A 1 255 ? -7.656 -0.911 34.667 1.00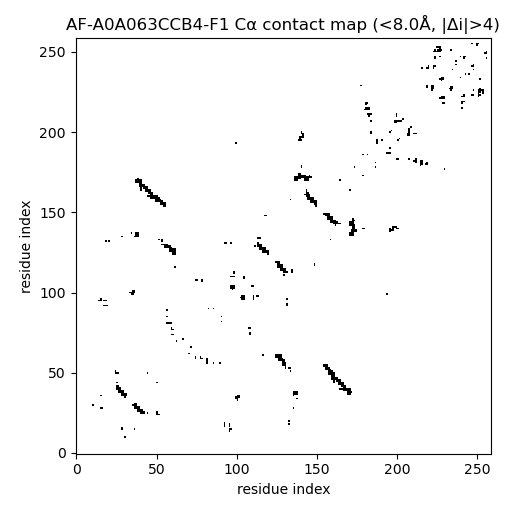 88.69 255 GLU A C 1
ATOM 2059 O O . GLU A 1 255 ? -8.500 -1.270 35.484 1.00 88.69 255 GLU A O 1
ATOM 2064 N N . ILE A 1 256 ? -7.871 -1.033 33.355 1.00 81.31 256 ILE A N 1
ATOM 2065 C CA . ILE A 1 256 ? -9.044 -1.718 32.807 1.00 81.31 256 ILE A CA 1
ATOM 2066 C C . ILE A 1 256 ? -8.894 -3.215 33.070 1.00 81.31 256 ILE A C 1
ATOM 2068 O O . ILE A 1 256 ? -8.151 -3.922 32.384 1.00 81.31 256 ILE A O 1
ATOM 2072 N N . THR A 1 257 ? -9.618 -3.707 34.065 1.00 69.19 257 THR A N 1
ATOM 2073 C CA . THR A 1 257 ? -9.717 -5.134 34.347 1.00 69.19 257 THR A CA 1
ATOM 2074 C C . THR A 1 257 ? -10.666 -5.802 33.355 1.00 69.19 257 THR A C 1
ATOM 2076 O O . THR A 1 257 ? -11.660 -5.221 32.914 1.00 69.19 257 THR A O 1
ATOM 2079 N N . ARG A 1 258 ? -10.345 -7.041 32.963 1.00 59.06 258 ARG A N 1
ATOM 2080 C CA . ARG A 1 258 ? -11.324 -7.879 32.263 1.00 59.06 258 ARG A CA 1
ATOM 2081 C C . ARG A 1 258 ? -12.441 -8.217 33.260 1.00 59.06 258 ARG A C 1
ATOM 2083 O O . ARG A 1 258 ? -12.097 -8.533 34.401 1.00 59.06 258 ARG A O 1
ATOM 2090 N N . PRO A 1 259 ? -13.718 -8.112 32.859 1.00 54.97 259 PRO A N 1
ATOM 2091 C CA . PRO A 1 259 ? -14.820 -8.595 33.681 1.00 54.97 259 PRO A CA 1
ATOM 2092 C C . PRO A 1 259 ? -14.698 -10.098 33.951 1.00 54.97 259 PRO A C 1
ATOM 2094 O O . PRO A 1 259 ? -14.092 -10.807 33.109 1.00 54.97 259 PRO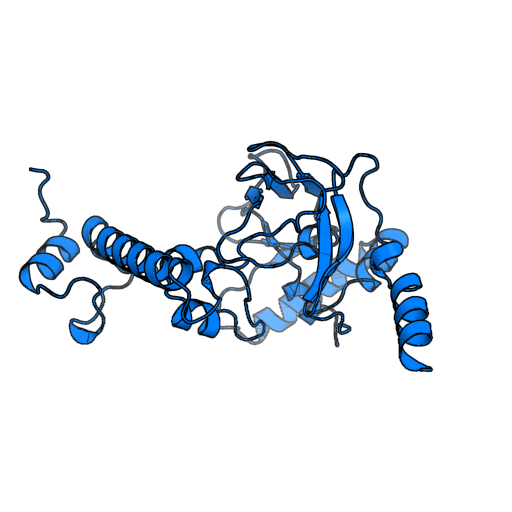 A O 1
#